Protein AF-A0A1Y2I592-F1 (afdb_monomer_lite)

Organism: Trametes coccinea (strain BRFM310) (NCBI:txid1353009)

Sequence (196 aa):
VRPLNLGLRDMGLKIRTRLLLTGPDIPSVMADPEGEDSIGPHTDLDALIDRIWAQFGFDLIQVSPNLRSRADGAYTTLSHDEQLLATIDIFMRPVLPFCAVWWRVRDKNYWDVIQFDRFFPPHGKELQRMQNFPSCRYFQLWLRLRAQMPSADFARVREKILPLFRKLYWLPHTDTQRLWDTRVPQQSIHSWTFLP

Structure (mmCIF, N/CA/C/O backbone):
data_AF-A0A1Y2I592-F1
#
_entry.id   AF-A0A1Y2I592-F1
#
loop_
_atom_site.group_PDB
_atom_site.id
_atom_site.type_symbol
_atom_site.label_atom_id
_atom_site.label_alt_id
_atom_site.label_comp_id
_atom_site.label_asym_id
_atom_site.label_entity_id
_atom_site.label_seq_id
_atom_site.pdbx_PDB_ins_code
_atom_site.Cartn_x
_atom_site.Cartn_y
_atom_site.Cartn_z
_atom_site.occupancy
_atom_site.B_iso_or_equiv
_atom_site.auth_seq_id
_atom_site.auth_comp_id
_atom_site.auth_asym_id
_atom_site.auth_atom_id
_atom_site.pdbx_PDB_model_num
ATOM 1 N N . VAL A 1 1 ? -11.412 -13.038 -4.335 1.00 60.16 1 VAL A N 1
ATOM 2 C CA . VAL A 1 1 ? -10.326 -12.778 -3.354 1.00 60.16 1 VAL A CA 1
ATOM 3 C C . VAL A 1 1 ? -10.305 -13.925 -2.353 1.00 60.16 1 VAL A C 1
ATOM 5 O O . VAL A 1 1 ? -11.383 -14.406 -2.026 1.00 60.16 1 VAL A O 1
ATOM 8 N N . ARG A 1 2 ? -9.135 -14.410 -1.912 1.00 75.50 2 ARG A N 1
ATOM 9 C CA . ARG A 1 2 ? -9.058 -15.365 -0.787 1.00 75.50 2 ARG A CA 1
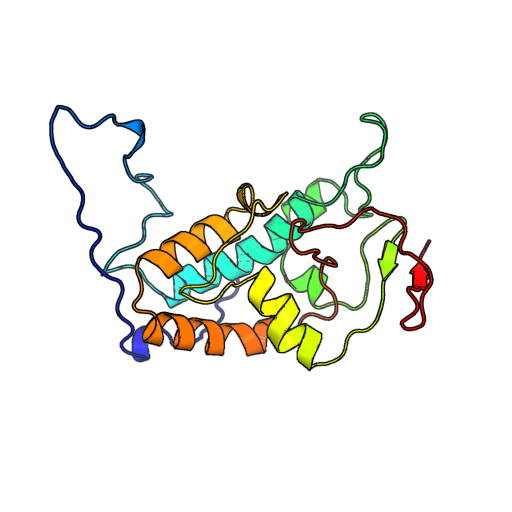ATOM 10 C C . ARG A 1 2 ? -9.093 -14.575 0.530 1.00 75.50 2 ARG A C 1
ATOM 12 O O . ARG A 1 2 ? -8.313 -13.628 0.614 1.00 75.50 2 ARG A O 1
ATOM 19 N N . PRO A 1 3 ? -9.929 -14.937 1.521 1.00 84.81 3 PRO A N 1
ATOM 20 C CA . PRO A 1 3 ? -9.965 -14.218 2.791 1.00 84.81 3 PRO A CA 1
ATOM 21 C C . PRO A 1 3 ? -8.625 -14.277 3.526 1.00 84.81 3 PRO A C 1
ATOM 23 O O . PRO A 1 3 ? -7.983 -15.332 3.558 1.00 84.81 3 PRO A O 1
ATOM 26 N N . LEU A 1 4 ? -8.209 -13.167 4.137 1.00 88.81 4 LEU A N 1
ATOM 27 C CA . LEU A 1 4 ? -6.974 -13.098 4.922 1.00 88.81 4 LEU A CA 1
ATOM 28 C C . LEU A 1 4 ? -7.142 -13.687 6.325 1.00 88.81 4 LEU A C 1
ATOM 30 O O . LEU A 1 4 ? -6.148 -14.097 6.922 1.00 88.81 4 LEU A O 1
ATOM 34 N N . ASN A 1 5 ? -8.383 -13.749 6.828 1.00 87.69 5 ASN A N 1
ATOM 35 C CA . ASN A 1 5 ? -8.745 -14.276 8.150 1.00 87.69 5 ASN A CA 1
ATOM 36 C C . ASN A 1 5 ? -7.896 -13.656 9.279 1.00 87.69 5 ASN A C 1
ATOM 38 O O . ASN A 1 5 ? -7.240 -14.357 10.051 1.00 87.69 5 ASN A O 1
ATOM 42 N N . LEU A 1 6 ? 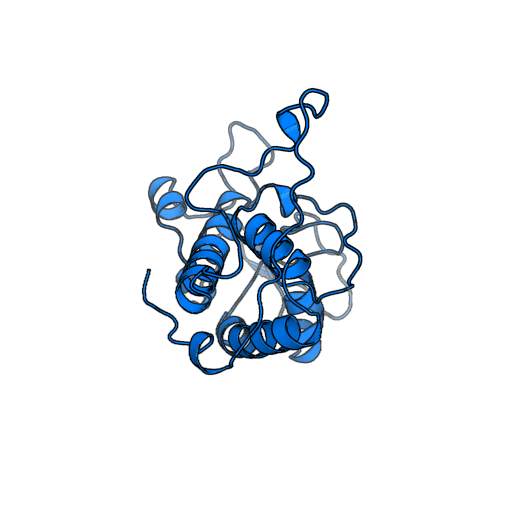-7.868 -12.321 9.350 1.00 90.62 6 LEU A N 1
ATOM 43 C CA . LEU A 1 6 ? -7.023 -11.587 10.299 1.00 90.62 6 LEU A CA 1
ATOM 44 C C . LEU A 1 6 ? -7.589 -11.574 11.729 1.00 90.62 6 LEU A C 1
ATOM 46 O O . LEU A 1 6 ? -6.830 -11.326 12.677 1.00 90.62 6 LEU A O 1
ATOM 50 N N . GLY A 1 7 ? -8.885 -11.863 11.885 1.00 90.25 7 GLY A N 1
ATOM 51 C CA . GLY A 1 7 ? -9.586 -11.914 13.169 1.00 90.25 7 GLY A CA 1
ATOM 52 C C . GLY A 1 7 ? -9.832 -10.518 13.738 1.00 90.25 7 GLY A C 1
ATOM 53 O O . GLY A 1 7 ? -9.697 -10.309 14.941 1.00 90.25 7 GLY A O 1
ATOM 54 N N . LEU A 1 8 ? -10.104 -9.536 12.872 1.00 89.81 8 LEU A N 1
ATOM 55 C CA . LEU A 1 8 ? -10.289 -8.134 13.259 1.00 89.81 8 LEU A CA 1
ATOM 56 C C . LEU A 1 8 ? -11.621 -7.905 13.981 1.00 89.81 8 LEU A C 1
ATOM 58 O O . LEU A 1 8 ? -11.674 -7.082 14.896 1.00 89.81 8 LEU A O 1
ATOM 62 N N . ARG A 1 9 ? -12.670 -8.655 13.621 1.00 84.00 9 ARG A N 1
ATOM 63 C CA . ARG A 1 9 ? -13.960 -8.681 14.340 1.00 84.00 9 ARG A CA 1
ATOM 64 C C . ARG A 1 9 ? -13.767 -8.972 15.836 1.00 84.00 9 ARG A C 1
ATOM 66 O O . ARG A 1 9 ? -14.189 -8.184 16.680 1.00 84.00 9 ARG A O 1
ATOM 73 N N . ASP A 1 10 ? -13.047 -10.049 16.155 1.00 86.69 10 ASP A N 1
ATOM 74 C CA . ASP A 1 10 ? -12.860 -10.549 17.530 1.00 86.69 10 ASP A CA 1
ATOM 75 C C . ASP A 1 10 ? -11.984 -9.627 18.399 1.00 86.69 10 ASP A C 1
ATOM 77 O O . ASP A 1 10 ? -11.926 -9.756 19.620 1.00 86.69 10 ASP A O 1
ATOM 81 N N . MET A 1 11 ? -11.298 -8.659 17.783 1.00 89.38 11 MET A N 1
ATOM 82 C CA . MET A 1 11 ? -10.403 -7.723 18.464 1.00 89.38 11 MET A CA 1
ATOM 83 C C . MET A 1 11 ? -11.115 -6.534 19.130 1.00 89.38 11 MET A C 1
ATOM 85 O O . MET A 1 11 ? -10.435 -5.739 19.793 1.00 89.38 11 MET A O 1
ATOM 89 N N . GLY A 1 12 ? -12.438 -6.395 18.961 1.00 86.19 12 GLY A N 1
ATOM 90 C CA . GLY A 1 12 ? -13.246 -5.333 19.580 1.00 86.19 12 GLY A CA 1
ATOM 91 C C . GLY A 1 12 ? -12.920 -3.919 19.081 1.00 86.19 12 GLY A C 1
ATOM 92 O O . GLY A 1 12 ? -13.090 -2.948 19.820 1.00 86.19 12 GLY A O 1
ATOM 93 N N . LEU A 1 13 ? -12.394 -3.814 17.857 1.00 90.50 13 LEU A N 1
ATOM 94 C CA . LEU A 1 13 ? -11.948 -2.567 17.229 1.00 90.50 13 LEU A CA 1
ATOM 95 C C . LEU A 1 13 ? -13.141 -1.654 16.913 1.00 90.50 13 LEU A C 1
ATOM 97 O O . LEU A 1 13 ? -14.176 -2.123 16.441 1.00 90.50 13 LEU A O 1
ATOM 101 N N . LYS A 1 14 ? -12.997 -0.342 17.135 1.00 88.00 14 LYS A N 1
ATOM 102 C CA . LYS A 1 14 ? -14.100 0.615 16.963 1.00 88.00 14 LYS A CA 1
ATOM 103 C C . LYS A 1 14 ? -13.944 1.445 15.692 1.00 88.00 14 LYS A C 1
ATOM 105 O O . LYS A 1 14 ? -12.929 2.107 15.491 1.00 88.00 14 LYS A O 1
ATOM 110 N N . ILE A 1 15 ? -14.997 1.490 14.882 1.00 88.31 15 ILE A N 1
ATOM 111 C CA . ILE A 1 15 ? -15.169 2.488 13.820 1.00 88.31 15 ILE A CA 1
ATOM 112 C C . ILE A 1 15 ? -16.094 3.578 14.368 1.00 88.31 15 ILE A C 1
ATOM 114 O O . ILE A 1 15 ? -17.164 3.286 14.904 1.00 88.31 15 ILE A O 1
ATOM 118 N N . ARG A 1 16 ? -15.676 4.843 14.283 1.00 85.19 16 ARG A N 1
ATOM 119 C CA . ARG A 1 16 ? -16.484 5.983 14.730 1.00 85.19 16 ARG A CA 1
ATOM 120 C C . ARG A 1 16 ? -17.620 6.228 13.746 1.00 85.19 16 ARG A C 1
ATOM 122 O O . ARG A 1 16 ? -17.390 6.301 12.541 1.00 85.19 16 ARG A O 1
ATOM 129 N N . THR A 1 17 ? -18.820 6.469 14.263 1.00 74.06 17 THR A N 1
ATOM 130 C CA . THR A 1 17 ? -19.892 7.085 13.477 1.00 74.06 17 THR A CA 1
ATOM 131 C C . THR A 1 17 ? -19.405 8.440 12.977 1.00 74.06 17 THR A C 1
ATOM 133 O O . THR A 1 17 ? -19.055 9.312 13.777 1.00 74.06 17 THR A O 1
ATOM 136 N N . ARG A 1 18 ? -19.364 8.630 11.657 1.00 65.31 18 ARG A N 1
ATOM 137 C CA . ARG A 1 18 ? -19.105 9.946 11.076 1.00 65.31 18 ARG A CA 1
ATOM 138 C C . ARG A 1 18 ? -20.314 10.835 11.363 1.00 65.31 18 ARG A C 1
ATOM 140 O O . ARG A 1 18 ? -21.434 10.477 11.014 1.00 65.31 18 ARG A O 1
ATOM 147 N N . LEU A 1 19 ? -20.091 11.989 11.989 1.00 60.66 19 LEU A N 1
ATOM 148 C CA . LEU A 1 19 ? -21.116 13.026 12.084 1.00 60.66 19 LEU A CA 1
ATOM 149 C C . LEU A 1 19 ? -21.339 13.594 10.678 1.00 60.66 19 LEU A C 1
ATOM 151 O O . LEU A 1 19 ? -20.525 14.372 10.181 1.00 60.66 19 LEU A O 1
ATOM 155 N N . LEU A 1 20 ? -22.416 13.157 10.029 1.00 58.72 20 LEU A N 1
ATOM 156 C CA . LEU A 1 20 ? -22.906 13.763 8.800 1.00 58.72 20 LEU A CA 1
ATOM 157 C C . LEU A 1 20 ? -23.564 15.094 9.166 1.00 58.72 20 LEU A C 1
ATOM 159 O O . LEU A 1 20 ? -24.611 15.119 9.810 1.00 58.72 20 LEU A O 1
ATOM 163 N N . LEU A 1 21 ? -22.941 16.198 8.757 1.00 56.47 21 LEU A N 1
ATOM 164 C CA . LEU A 1 21 ? -23.633 17.478 8.683 1.00 56.47 21 LEU A CA 1
ATOM 165 C C . LEU A 1 21 ? -24.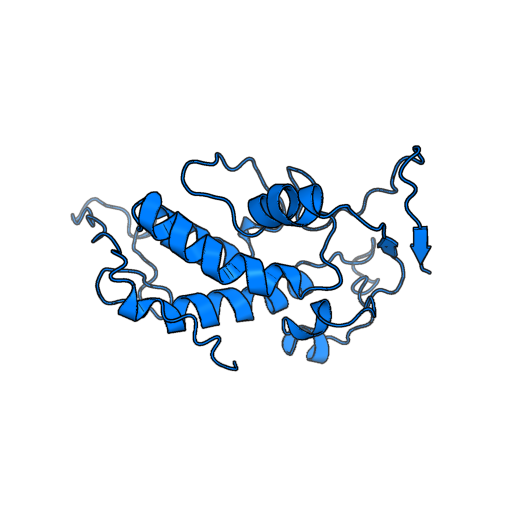675 17.352 7.569 1.00 56.47 21 LEU A C 1
ATOM 167 O O . LEU A 1 21 ? -24.318 17.198 6.403 1.00 56.47 21 LEU A O 1
ATOM 171 N N . THR A 1 22 ? -25.951 17.374 7.940 1.00 55.28 22 THR A N 1
ATOM 172 C CA . THR A 1 22 ? -27.085 17.361 7.015 1.00 55.28 22 THR A CA 1
ATOM 173 C C . THR A 1 22 ? -27.815 18.698 7.092 1.00 55.28 22 THR A C 1
ATOM 175 O O . THR A 1 22 ? -27.996 19.267 8.167 1.00 55.28 22 THR A O 1
ATOM 178 N N . GLY A 1 23 ? -28.204 19.232 5.937 1.00 60.34 23 GLY A N 1
ATOM 179 C CA . GLY A 1 23 ? -28.872 20.526 5.822 1.00 60.34 23 GLY A CA 1
ATOM 180 C C . GLY A 1 23 ? -29.077 20.908 4.353 1.00 60.34 23 GLY A C 1
ATOM 181 O O . GLY A 1 23 ? -28.303 20.452 3.509 1.00 60.34 23 GLY A O 1
ATOM 182 N N . PRO A 1 24 ? -30.102 21.717 4.030 1.00 67.06 24 PRO A N 1
ATOM 183 C CA . PRO A 1 24 ? -30.460 22.047 2.646 1.00 67.06 24 PRO A CA 1
ATOM 184 C C . PRO A 1 24 ? -29.383 22.861 1.909 1.00 67.06 24 PRO A C 1
ATOM 186 O O . PRO A 1 24 ? -29.313 22.801 0.685 1.00 67.06 24 PRO A O 1
ATOM 189 N N . ASP A 1 25 ? -28.522 23.571 2.644 1.00 69.56 25 ASP A N 1
ATOM 190 C CA . ASP A 1 25 ? -27.491 24.459 2.091 1.00 69.56 25 ASP A CA 1
ATOM 191 C C . ASP A 1 25 ? -26.126 23.774 1.872 1.00 69.56 25 ASP A C 1
ATOM 193 O O . ASP A 1 25 ? -25.161 24.419 1.458 1.00 69.56 25 ASP A O 1
ATOM 197 N N . ILE A 1 26 ? -26.006 22.474 2.168 1.00 59.12 26 ILE A N 1
ATOM 198 C CA . ILE A 1 26 ? -24.748 21.729 2.018 1.00 59.12 26 ILE A CA 1
ATOM 199 C C . ILE A 1 26 ? -24.652 21.189 0.582 1.00 59.12 26 ILE A C 1
ATOM 201 O O . ILE A 1 26 ? -25.493 20.381 0.182 1.00 59.12 26 ILE A O 1
ATOM 205 N N . PRO A 1 27 ? -23.627 21.564 -0.211 1.00 48.41 27 PRO A N 1
ATOM 206 C CA . PRO A 1 27 ? -23.486 21.058 -1.570 1.00 48.41 27 PRO A CA 1
ATOM 207 C C . PRO A 1 27 ? -23.317 19.534 -1.586 1.00 48.41 27 PRO A C 1
ATOM 209 O O . PRO A 1 27 ? -22.413 18.996 -0.943 1.00 48.41 27 PRO A O 1
ATOM 212 N N . SER A 1 28 ? -24.117 18.849 -2.410 1.00 51.12 28 SER A N 1
ATOM 213 C CA . SER A 1 28 ? -24.110 17.380 -2.583 1.00 51.12 28 SER A CA 1
ATOM 214 C C . SER A 1 28 ? -22.736 16.790 -2.974 1.00 51.12 28 SER A C 1
ATOM 216 O O . SER A 1 28 ? -22.492 15.598 -2.849 1.00 51.12 28 SER A O 1
ATOM 218 N N . VAL A 1 29 ? -21.771 17.629 -3.360 1.00 47.25 29 VAL A N 1
ATOM 219 C CA . VAL A 1 29 ? -20.371 17.247 -3.624 1.00 47.25 29 VAL A CA 1
ATOM 220 C C . VAL A 1 29 ? -19.615 16.779 -2.362 1.00 47.25 29 VAL A C 1
ATOM 222 O O . VAL A 1 29 ? -18.531 16.211 -2.476 1.00 47.25 29 VAL A O 1
ATOM 225 N N . MET A 1 30 ? -20.163 17.002 -1.158 1.00 46.59 30 MET A N 1
ATOM 226 C CA . MET A 1 30 ? -19.673 16.406 0.098 1.00 46.59 30 MET A CA 1
ATOM 227 C C . MET A 1 30 ? -20.464 15.171 0.559 1.00 46.59 30 MET A C 1
ATOM 229 O O . MET A 1 30 ? -20.158 14.636 1.628 1.00 46.59 30 MET A O 1
ATOM 233 N N . ALA A 1 31 ? -21.451 14.707 -0.216 1.00 48.69 31 ALA A N 1
ATOM 234 C CA . ALA A 1 31 ? -22.121 13.443 0.062 1.00 48.69 31 ALA A CA 1
ATOM 235 C C . ALA A 1 31 ? -21.098 12.296 0.076 1.00 48.69 31 ALA A C 1
ATOM 237 O O . ALA A 1 31 ? -20.160 12.261 -0.728 1.00 48.69 31 ALA A O 1
ATOM 238 N N . ASP A 1 32 ? -21.268 11.360 1.010 1.00 55.25 32 ASP A N 1
ATOM 239 C CA . ASP A 1 32 ? -20.505 10.116 0.971 1.00 55.25 32 ASP A CA 1
ATOM 240 C C . ASP A 1 32 ? -20.827 9.352 -0.326 1.00 55.25 32 ASP A C 1
ATOM 242 O O . ASP A 1 32 ? -21.925 9.496 -0.871 1.00 55.25 32 ASP A O 1
ATOM 246 N N . PRO A 1 33 ? -19.903 8.523 -0.841 1.00 52.59 33 PRO A N 1
ATOM 247 C CA . PRO A 1 33 ? -20.240 7.594 -1.905 1.00 52.59 33 PRO A CA 1
ATOM 248 C C . PRO A 1 33 ? -21.256 6.584 -1.364 1.00 52.59 33 PRO A C 1
ATOM 250 O O . PRO A 1 33 ? -20.891 5.617 -0.692 1.00 52.59 33 PRO A O 1
ATOM 253 N N . GLU A 1 34 ? -22.533 6.818 -1.660 1.00 52.00 34 GLU A N 1
ATOM 254 C CA . GLU A 1 34 ? -23.601 5.848 -1.448 1.00 52.00 34 GLU A CA 1
ATOM 255 C C . GLU A 1 34 ? -23.274 4.587 -2.258 1.00 52.00 34 GLU A C 1
ATOM 257 O O . GLU A 1 34 ? -23.307 4.586 -3.489 1.00 52.00 34 GLU A O 1
ATOM 262 N N . GLY A 1 35 ? -22.875 3.516 -1.569 1.00 63.25 35 GLY A N 1
ATOM 263 C CA . GLY A 1 35 ? -22.459 2.279 -2.217 1.00 63.25 35 GLY A CA 1
ATOM 264 C C . GLY A 1 35 ? -21.469 1.447 -1.407 1.00 63.25 35 GLY A C 1
ATOM 265 O O . GLY A 1 35 ? -21.298 1.610 -0.199 1.00 63.25 35 GLY A O 1
ATOM 266 N N . GLU A 1 36 ? -20.808 0.534 -2.117 1.00 65.38 36 GLU A N 1
ATOM 267 C CA . GLU A 1 36 ? -19.992 -0.559 -1.570 1.00 65.38 36 GLU A CA 1
ATOM 268 C C . GLU A 1 36 ? -18.812 -0.103 -0.684 1.00 65.38 36 GLU A C 1
ATOM 270 O O . GLU A 1 36 ? -18.323 -0.876 0.139 1.00 65.38 36 GLU A O 1
ATOM 275 N N . ASP A 1 37 ? -18.354 1.140 -0.862 1.00 73.94 37 ASP A N 1
ATOM 276 C CA . ASP A 1 37 ? -17.167 1.735 -0.231 1.00 73.94 37 ASP A CA 1
ATOM 277 C C . ASP A 1 37 ? -17.485 2.640 0.979 1.00 73.94 37 ASP A C 1
ATOM 279 O O . ASP A 1 37 ? -16.619 3.395 1.444 1.00 73.94 37 ASP A O 1
ATOM 283 N N . SER A 1 38 ? -18.721 2.575 1.482 1.00 81.50 38 SER A N 1
ATOM 284 C CA . SER A 1 38 ? -19.114 3.205 2.742 1.00 81.50 38 SER A CA 1
ATOM 285 C C . SER A 1 38 ? -18.479 2.481 3.936 1.00 81.50 38 SER A C 1
ATOM 287 O O . SER A 1 38 ? -18.487 1.251 4.025 1.00 81.50 38 SER A O 1
ATOM 289 N N . ILE A 1 39 ? -17.917 3.255 4.867 1.00 86.12 39 ILE A N 1
ATOM 290 C CA . ILE A 1 39 ? -17.314 2.761 6.111 1.00 86.12 39 ILE A CA 1
ATOM 291 C C . ILE A 1 39 ? -18.064 3.413 7.278 1.00 86.12 39 ILE A C 1
ATOM 293 O O . ILE A 1 39 ? -18.337 4.616 7.242 1.00 86.12 39 ILE A O 1
ATOM 297 N N . GLY A 1 40 ? -18.413 2.620 8.292 1.00 86.31 40 GLY A N 1
ATOM 298 C CA . GLY A 1 40 ? -19.127 3.059 9.487 1.00 86.31 40 GLY A CA 1
ATOM 299 C C . GLY A 1 40 ? -19.177 1.978 10.580 1.00 86.31 40 GLY A C 1
ATOM 300 O O . GLY A 1 40 ? -18.529 0.941 10.452 1.00 86.31 40 GLY A O 1
ATOM 301 N N . PRO A 1 41 ? -19.951 2.182 11.665 1.00 85.19 41 PRO A N 1
ATOM 302 C CA . PRO A 1 41 ? -19.923 1.329 12.864 1.00 85.19 41 PRO A CA 1
ATOM 303 C C . PRO A 1 41 ? -20.244 -0.158 12.651 1.00 85.19 41 PRO A C 1
ATOM 305 O O . PRO A 1 41 ? -19.854 -0.984 13.471 1.00 85.19 41 PRO A O 1
ATOM 308 N N . HIS A 1 42 ? -20.958 -0.495 11.575 1.00 85.44 42 HIS A N 1
ATOM 309 C CA . HIS A 1 42 ? -21.354 -1.866 11.231 1.00 85.44 42 HIS A CA 1
ATOM 310 C C . HIS A 1 42 ? -20.526 -2.470 10.084 1.00 85.44 42 HIS A C 1
ATOM 312 O O . HIS A 1 42 ? -20.857 -3.547 9.594 1.00 85.44 42 HIS A O 1
ATOM 318 N N . THR A 1 43 ? -19.469 -1.790 9.628 1.00 89.50 43 THR A N 1
ATOM 319 C CA . THR A 1 43 ? -18.602 -2.312 8.567 1.00 89.50 43 THR A CA 1
ATOM 320 C C . THR A 1 43 ? -17.813 -3.519 9.061 1.00 89.50 43 THR A C 1
ATOM 322 O O . THR A 1 43 ? -17.109 -3.457 10.068 1.00 89.50 43 THR A O 1
ATOM 325 N N . ASP A 1 44 ? -17.889 -4.608 8.303 1.00 90.94 44 ASP A N 1
ATOM 326 C CA . ASP A 1 44 ? -17.072 -5.799 8.502 1.00 90.94 44 ASP A CA 1
ATOM 327 C C . ASP A 1 44 ? -15.592 -5.491 8.222 1.00 90.94 44 ASP A C 1
ATOM 329 O O . ASP A 1 44 ? -15.177 -5.339 7.071 1.00 90.94 44 ASP A O 1
ATOM 333 N N . LEU A 1 45 ? -14.798 -5.375 9.290 1.00 92.12 45 LEU A N 1
ATOM 334 C CA . LEU A 1 45 ? -13.381 -5.026 9.200 1.00 92.12 45 LEU A CA 1
ATOM 335 C C . LEU A 1 45 ? -12.546 -6.083 8.473 1.00 92.12 45 LEU A C 1
ATOM 337 O O . LEU A 1 45 ? -11.639 -5.705 7.736 1.00 92.12 45 LEU A O 1
ATOM 341 N N . ASP A 1 46 ? -12.831 -7.377 8.647 1.00 93.25 46 ASP A N 1
ATOM 342 C CA . ASP A 1 46 ? -12.080 -8.428 7.951 1.00 93.25 46 ASP A CA 1
ATOM 343 C C . ASP A 1 46 ? -12.355 -8.353 6.437 1.00 93.25 46 ASP A C 1
ATOM 345 O O . ASP A 1 46 ? -11.410 -8.243 5.656 1.00 93.25 46 ASP A O 1
ATOM 349 N N . ALA A 1 47 ? -13.623 -8.259 6.014 1.00 92.06 47 ALA A N 1
ATOM 350 C CA . ALA A 1 47 ? -13.972 -8.106 4.596 1.00 92.06 47 ALA A CA 1
ATOM 351 C C . ALA A 1 47 ? -13.461 -6.788 3.975 1.00 92.06 47 ALA A C 1
ATOM 353 O O . ALA A 1 47 ? -13.050 -6.764 2.811 1.00 92.06 47 ALA A O 1
ATOM 354 N N . LEU A 1 48 ? -13.447 -5.686 4.737 1.00 93.50 48 LEU A N 1
ATOM 355 C CA . LEU A 1 48 ? -12.882 -4.417 4.274 1.00 93.50 48 LEU A CA 1
ATOM 356 C C . LEU A 1 48 ? -11.364 -4.512 4.068 1.00 93.50 48 LEU A C 1
ATOM 358 O O . LEU A 1 48 ? -10.863 -4.036 3.047 1.00 93.50 48 LEU A O 1
ATOM 362 N N . ILE A 1 49 ? -10.622 -5.120 5.001 1.00 95.50 49 ILE A N 1
ATOM 363 C CA . ILE A 1 49 ? -9.171 -5.297 4.845 1.00 95.50 49 ILE A CA 1
ATOM 364 C C . ILE A 1 49 ? -8.849 -6.301 3.732 1.00 95.50 49 ILE A C 1
ATOM 366 O O . ILE A 1 49 ? -7.930 -6.038 2.956 1.00 95.50 49 ILE A O 1
ATOM 370 N N . ASP A 1 50 ? -9.637 -7.367 3.566 1.00 94.56 50 ASP A N 1
ATOM 371 C CA . ASP A 1 50 ? -9.538 -8.278 2.417 1.00 94.56 50 ASP A CA 1
ATOM 372 C C . ASP A 1 50 ? -9.681 -7.519 1.086 1.00 94.56 50 ASP A C 1
ATOM 374 O O . ASP A 1 50 ? -8.867 -7.704 0.173 1.00 94.56 50 ASP A O 1
ATOM 378 N N . ARG A 1 51 ? -10.671 -6.615 0.977 1.00 94.25 51 ARG A N 1
ATOM 379 C CA . ARG A 1 51 ? -10.857 -5.771 -0.216 1.00 94.25 51 ARG A CA 1
ATOM 380 C C . ARG A 1 51 ? -9.687 -4.809 -0.416 1.00 94.25 51 ARG A C 1
ATOM 382 O O . ARG A 1 51 ? -9.160 -4.742 -1.523 1.00 94.25 51 ARG A O 1
ATOM 389 N N . ILE A 1 52 ? -9.257 -4.090 0.625 1.00 96.06 52 ILE A N 1
ATOM 390 C CA . ILE A 1 52 ? -8.118 -3.155 0.545 1.00 96.06 52 ILE A CA 1
ATOM 391 C C . ILE A 1 52 ? -6.847 -3.889 0.103 1.00 96.06 52 ILE A C 1
ATOM 393 O O . ILE A 1 52 ? -6.119 -3.392 -0.752 1.00 96.06 52 ILE A O 1
ATOM 397 N N . TRP A 1 53 ? -6.584 -5.082 0.636 1.00 96.50 53 TRP A N 1
ATOM 398 C CA . TRP A 1 53 ? -5.393 -5.861 0.302 1.00 96.50 53 TRP A CA 1
ATOM 399 C C . TRP A 1 53 ? -5.423 -6.440 -1.119 1.00 96.50 53 TRP A C 1
ATOM 401 O O . TRP A 1 53 ? -4.398 -6.460 -1.801 1.00 96.50 53 TRP A O 1
ATOM 411 N N . ALA A 1 54 ? -6.592 -6.868 -1.599 1.00 93.12 54 ALA A N 1
ATOM 412 C CA . ALA A 1 54 ? -6.756 -7.287 -2.989 1.00 93.12 54 ALA A CA 1
ATOM 413 C C . ALA A 1 54 ? -6.593 -6.110 -3.964 1.00 93.12 54 ALA A C 1
ATOM 415 O O . ALA A 1 54 ? -5.834 -6.206 -4.930 1.00 93.12 54 ALA A O 1
ATOM 416 N N . GLN A 1 55 ? -7.259 -4.989 -3.671 1.00 95.56 55 GLN A N 1
ATOM 417 C CA . GLN A 1 55 ? -7.200 -3.766 -4.470 1.00 95.56 55 GLN A CA 1
ATOM 418 C C . GLN A 1 55 ? -5.784 -3.177 -4.501 1.00 95.56 55 GLN A C 1
ATOM 420 O O . GLN A 1 55 ? -5.380 -2.638 -5.523 1.00 95.56 55 GLN A O 1
ATOM 425 N N . PHE A 1 56 ? -5.008 -3.323 -3.420 1.00 96.38 56 PHE A N 1
ATOM 426 C CA . PHE A 1 56 ? -3.613 -2.882 -3.347 1.00 96.38 56 PHE A CA 1
ATOM 427 C C . PHE A 1 56 ? -2.767 -3.477 -4.478 1.00 96.38 56 PHE A C 1
ATOM 429 O O . PHE A 1 56 ? -2.185 -2.722 -5.251 1.00 96.38 56 PHE A O 1
ATOM 436 N N . GLY A 1 57 ? -2.745 -4.805 -4.634 1.00 94.75 57 GLY A N 1
ATOM 437 C CA . GLY A 1 57 ? -1.959 -5.453 -5.693 1.00 94.75 57 GLY A CA 1
ATOM 438 C C . GLY A 1 57 ? -2.374 -5.022 -7.106 1.00 94.75 57 GLY A C 1
ATOM 439 O O . GLY A 1 57 ? -1.515 -4.742 -7.940 1.00 94.75 57 GLY A O 1
ATOM 440 N N . PHE A 1 58 ? -3.681 -4.910 -7.352 1.00 95.00 58 PHE A N 1
ATOM 441 C CA . PHE A 1 58 ? -4.232 -4.436 -8.624 1.00 95.00 58 PHE A CA 1
ATOM 442 C C . PHE A 1 58 ? -3.829 -2.982 -8.921 1.00 95.00 58 PHE A C 1
ATOM 444 O O . PHE A 1 58 ? -3.229 -2.703 -9.960 1.00 95.00 58 PHE A O 1
ATOM 451 N N . ASP A 1 59 ? -4.089 -2.062 -7.985 1.00 95.56 59 ASP A N 1
ATOM 452 C CA . ASP A 1 59 ? -3.827 -0.628 -8.145 1.00 95.56 59 ASP A CA 1
ATOM 453 C C . ASP A 1 59 ? -2.352 -0.346 -8.457 1.00 95.56 59 ASP A C 1
ATOM 455 O O . ASP A 1 59 ? -2.063 0.470 -9.331 1.00 95.56 59 ASP A O 1
ATOM 459 N N . LEU A 1 60 ? -1.413 -1.032 -7.784 1.00 94.38 60 LEU A N 1
ATOM 460 C CA . LEU A 1 60 ? 0.025 -0.852 -8.020 1.00 94.38 60 LEU A CA 1
ATOM 461 C C . LEU A 1 60 ? 0.422 -1.113 -9.481 1.00 94.38 60 LEU A C 1
ATOM 463 O O . LEU A 1 60 ? 1.265 -0.387 -10.012 1.00 94.38 60 LEU A O 1
ATOM 467 N N . ILE A 1 61 ? -0.171 -2.130 -10.116 1.00 93.25 61 ILE A N 1
ATOM 468 C CA . ILE A 1 61 ? 0.075 -2.474 -11.524 1.00 93.25 61 ILE A CA 1
ATOM 469 C C . ILE A 1 61 ? -0.638 -1.487 -12.455 1.00 93.25 61 ILE A C 1
ATOM 471 O O . ILE A 1 61 ? -0.021 -0.992 -13.396 1.00 93.25 61 ILE A O 1
ATOM 475 N N . GLN A 1 62 ? -1.890 -1.128 -12.162 1.00 91.31 62 GLN A N 1
ATOM 476 C CA . GLN A 1 62 ? -2.673 -0.197 -12.986 1.00 91.31 62 GLN A CA 1
ATOM 477 C C . GLN A 1 62 ? -2.077 1.217 -13.048 1.00 91.31 62 GLN A C 1
ATOM 479 O O . GLN A 1 62 ? -2.171 1.883 -14.075 1.00 91.31 62 GLN A O 1
ATOM 484 N N . VAL A 1 63 ? -1.421 1.683 -11.977 1.00 90.38 63 VAL A N 1
ATOM 485 C CA . VAL A 1 63 ? -0.713 2.980 -11.970 1.00 90.38 63 VAL A CA 1
ATOM 486 C C . VAL A 1 63 ? 0.773 2.872 -12.337 1.00 90.38 63 VAL A C 1
ATOM 488 O O . VAL A 1 63 ? 1.541 3.804 -12.062 1.00 90.38 63 VAL A O 1
ATOM 491 N N . SER A 1 64 ? 1.198 1.740 -12.916 1.00 89.12 64 SER A N 1
ATOM 492 C CA . SER A 1 64 ? 2.574 1.549 -13.383 1.00 89.12 64 SER A CA 1
ATOM 493 C C . SER A 1 64 ? 2.930 2.487 -14.547 1.00 89.12 64 SER A C 1
ATOM 495 O O . SER A 1 64 ? 2.044 2.996 -15.237 1.00 89.12 64 SER A O 1
ATOM 497 N N . PRO A 1 65 ? 4.220 2.819 -14.744 1.00 84.56 65 PRO A N 1
ATOM 498 C CA . PRO A 1 65 ? 4.604 3.797 -15.752 1.00 84.56 65 PRO A CA 1
ATOM 499 C C . PRO A 1 65 ? 4.365 3.306 -17.183 1.00 84.56 65 PRO A C 1
ATOM 501 O O . PRO A 1 65 ? 4.715 2.181 -17.538 1.00 84.56 65 PRO A O 1
ATOM 504 N N . ASN A 1 66 ? 3.875 4.200 -18.038 1.00 78.88 66 ASN A N 1
ATOM 505 C CA . ASN A 1 66 ? 3.909 4.004 -19.486 1.00 78.88 66 ASN A CA 1
ATOM 506 C C . ASN A 1 66 ? 5.273 4.402 -20.061 1.00 78.88 66 ASN A C 1
ATOM 508 O O . ASN A 1 66 ? 5.998 5.207 -19.461 1.00 78.88 66 ASN A O 1
ATOM 512 N N . LEU A 1 67 ? 5.614 3.850 -21.226 1.00 67.50 67 LEU A N 1
ATOM 513 C CA . LEU A 1 67 ? 6.762 4.292 -22.014 1.00 67.50 67 LEU A CA 1
ATOM 514 C C . LEU A 1 67 ? 6.593 5.769 -22.436 1.00 67.50 67 LEU A C 1
ATOM 516 O O . LEU A 1 67 ? 5.520 6.366 -22.323 1.00 67.50 67 LEU A O 1
ATOM 520 N N . ARG A 1 68 ? 7.696 6.418 -22.837 1.00 63.03 68 ARG A N 1
ATOM 521 C CA . ARG A 1 68 ? 7.742 7.889 -22.991 1.00 63.03 68 ARG A CA 1
ATOM 522 C C . ARG A 1 68 ? 6.803 8.430 -24.075 1.00 63.03 68 ARG A C 1
ATOM 524 O O . ARG A 1 68 ? 6.365 9.574 -23.953 1.00 63.03 68 ARG A O 1
ATOM 531 N N . SER A 1 69 ? 6.522 7.654 -25.120 1.00 55.75 69 SER A N 1
ATOM 532 C CA . SER A 1 69 ? 5.531 7.991 -26.142 1.00 55.75 69 SER A CA 1
ATOM 533 C C . SER A 1 69 ? 4.175 7.380 -25.802 1.00 55.75 69 SER A C 1
ATOM 535 O O . SER A 1 69 ? 4.113 6.260 -25.318 1.00 55.75 69 SER A O 1
ATOM 537 N N . ARG A 1 70 ? 3.071 8.048 -26.168 1.00 52.09 70 ARG A N 1
ATOM 538 C CA . ARG A 1 70 ? 1.728 7.428 -26.139 1.00 52.09 70 ARG A CA 1
ATOM 539 C C . ARG A 1 70 ? 1.577 6.257 -27.123 1.00 52.09 70 ARG A C 1
ATOM 541 O O . ARG A 1 70 ? 0.597 5.529 -27.028 1.00 52.09 70 ARG A O 1
ATOM 548 N N . ALA A 1 71 ? 2.484 6.140 -28.095 1.00 54.34 71 ALA A N 1
ATOM 549 C CA . ALA A 1 71 ? 2.521 5.036 -29.054 1.00 54.34 71 ALA A CA 1
ATOM 550 C C . ALA A 1 71 ? 3.326 3.829 -28.542 1.00 54.34 71 ALA A C 1
ATOM 552 O O . ALA A 1 71 ? 3.163 2.726 -29.056 1.00 54.34 71 ALA A O 1
ATOM 553 N N . ASP A 1 72 ? 4.169 4.038 -27.530 1.00 56.94 72 ASP A N 1
ATOM 554 C CA . ASP A 1 72 ? 4.897 2.973 -26.858 1.00 56.94 72 ASP A CA 1
ATOM 555 C C . ASP A 1 72 ? 4.018 2.458 -25.699 1.00 56.94 72 ASP A C 1
ATOM 557 O O . ASP A 1 72 ? 3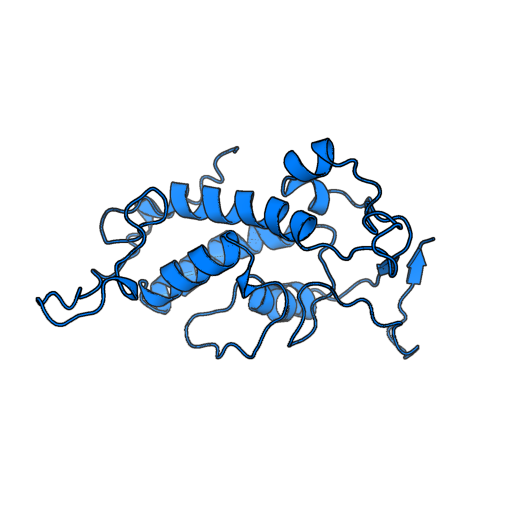.348 3.242 -25.026 1.00 56.94 72 ASP A O 1
ATOM 561 N N . GLY A 1 73 ? 3.988 1.143 -25.469 1.00 61.03 73 GLY A N 1
ATOM 562 C CA . GLY A 1 73 ? 3.096 0.522 -24.480 1.00 61.03 73 GLY A CA 1
ATOM 563 C C . GLY A 1 73 ? 3.422 0.827 -23.008 1.00 61.03 73 GLY A C 1
ATOM 564 O O . GLY A 1 73 ? 4.212 1.707 -22.661 1.00 61.03 73 GLY A O 1
ATOM 565 N N . ALA A 1 74 ? 2.826 0.060 -22.096 1.00 67.69 74 ALA A N 1
ATOM 566 C CA . ALA A 1 74 ? 3.224 0.105 -20.691 1.00 67.69 74 ALA A CA 1
ATOM 567 C C . ALA A 1 74 ? 4.670 -0.416 -20.514 1.00 67.69 74 ALA A C 1
ATOM 569 O O . ALA A 1 74 ? 5.123 -1.257 -21.288 1.00 67.69 74 ALA A O 1
ATOM 570 N N . TYR A 1 75 ? 5.397 0.021 -19.474 1.00 80.38 75 TYR A N 1
ATOM 571 C CA . TYR A 1 75 ? 6.718 -0.559 -19.147 1.00 80.38 75 TYR A CA 1
ATOM 572 C C . TYR A 1 75 ? 6.635 -2.010 -18.636 1.00 80.38 75 TYR A C 1
ATOM 574 O O . TYR A 1 75 ? 7.671 -2.641 -18.415 1.00 80.38 75 TYR A O 1
ATOM 582 N N . THR A 1 76 ? 5.429 -2.532 -18.392 1.00 85.88 76 THR A N 1
ATOM 583 C CA . THR A 1 76 ? 5.214 -3.903 -17.927 1.00 85.88 76 THR A CA 1
ATOM 584 C C . THR A 1 76 ? 5.200 -4.908 -19.078 1.00 85.88 76 THR A C 1
ATOM 586 O O . THR A 1 76 ? 4.714 -4.614 -20.165 1.00 85.88 76 THR A O 1
ATOM 589 N N . THR A 1 77 ? 5.692 -6.120 -18.816 1.00 90.06 77 THR A N 1
ATOM 590 C CA . THR A 1 77 ? 5.566 -7.267 -19.730 1.00 90.06 77 THR A CA 1
ATOM 591 C C . THR A 1 77 ? 4.178 -7.914 -19.690 1.00 90.06 77 THR A C 1
ATOM 593 O O . THR A 1 77 ? 3.928 -8.835 -20.460 1.00 90.06 77 THR A O 1
ATOM 596 N N . LEU A 1 78 ? 3.291 -7.481 -18.783 1.00 89.81 78 LEU A N 1
ATOM 597 C CA . LEU A 1 78 ? 1.917 -7.976 -18.689 1.00 89.81 78 LEU A CA 1
ATOM 598 C C . LEU A 1 78 ? 1.063 -7.406 -19.826 1.00 89.81 78 LEU A C 1
ATOM 600 O O . LEU A 1 78 ? 1.004 -6.188 -20.024 1.00 89.81 78 LEU A O 1
ATOM 604 N N . SER A 1 79 ? 0.331 -8.278 -20.512 1.00 89.12 79 SER A N 1
ATOM 605 C CA . SER A 1 79 ? -0.750 -7.887 -21.420 1.00 89.12 79 SER A CA 1
ATOM 606 C C . SER A 1 79 ? -1.859 -7.117 -20.688 1.00 89.12 79 SER A C 1
ATOM 608 O O . SER A 1 79 ? -1.943 -7.125 -19.458 1.00 89.12 79 SER A O 1
ATOM 610 N N . HIS A 1 80 ? -2.738 -6.445 -21.437 1.00 87.00 80 HIS A N 1
ATOM 611 C CA . HIS A 1 80 ? -3.847 -5.690 -20.844 1.00 87.00 80 HIS A CA 1
ATOM 612 C C . HIS A 1 80 ? -4.746 -6.575 -19.961 1.00 87.00 80 HIS A C 1
ATOM 614 O O . HIS A 1 80 ? -5.064 -6.196 -18.835 1.00 87.00 80 HIS A O 1
ATOM 620 N N . ASP A 1 81 ? -5.067 -7.785 -20.421 1.00 89.31 81 ASP A N 1
ATOM 621 C CA . ASP A 1 81 ? -5.903 -8.732 -19.680 1.00 89.31 81 ASP A CA 1
ATOM 622 C C . ASP A 1 81 ? -5.207 -9.230 -18.400 1.00 89.31 81 ASP A C 1
ATOM 624 O O . ASP A 1 81 ? -5.834 -9.327 -17.346 1.00 89.31 81 ASP A O 1
ATOM 628 N N . GLU A 1 82 ? -3.891 -9.466 -18.437 1.00 91.06 82 GLU A N 1
ATOM 629 C CA . GLU A 1 82 ? -3.110 -9.810 -17.240 1.00 91.06 82 GLU A CA 1
ATOM 630 C C . GLU A 1 82 ? -3.022 -8.652 -16.236 1.00 91.06 82 GLU A C 1
ATOM 632 O O . GLU A 1 82 ? -3.021 -8.889 -15.028 1.00 91.06 82 GLU A O 1
ATOM 637 N N . GLN A 1 83 ? -2.986 -7.399 -16.706 1.00 90.56 83 GLN A N 1
ATOM 638 C CA . GLN A 1 83 ? -3.068 -6.222 -15.835 1.00 90.56 83 GLN A CA 1
ATOM 639 C C . GLN A 1 83 ? -4.459 -6.099 -15.192 1.00 90.56 83 GLN A C 1
ATOM 641 O O . GLN A 1 83 ? -4.558 -5.764 -14.010 1.00 90.56 83 GLN A O 1
ATOM 646 N N . LEU A 1 84 ? -5.537 -6.390 -15.930 1.00 89.75 84 LEU A N 1
ATOM 647 C CA . LEU A 1 84 ? -6.904 -6.419 -15.391 1.00 89.75 84 LEU A CA 1
ATOM 648 C C . LEU A 1 84 ? -7.113 -7.556 -14.375 1.00 89.75 84 LEU A C 1
ATOM 650 O O . LEU A 1 84 ? -7.908 -7.417 -13.447 1.00 89.75 84 LEU A O 1
ATOM 654 N N . LEU A 1 85 ? -6.367 -8.654 -14.514 1.00 91.56 85 LEU A N 1
ATOM 655 C CA . LEU A 1 85 ? -6.342 -9.784 -13.580 1.00 91.56 85 LEU A CA 1
ATOM 656 C C . LEU A 1 85 ? -5.215 -9.685 -12.532 1.00 91.56 85 LEU A C 1
ATOM 658 O O . LEU A 1 85 ? -4.949 -10.656 -11.816 1.00 91.56 85 LEU A O 1
ATOM 662 N N . ALA A 1 86 ? -4.552 -8.529 -12.413 1.00 92.00 86 ALA A N 1
ATOM 663 C CA . ALA A 1 86 ? -3.439 -8.340 -11.493 1.00 92.00 86 ALA A CA 1
ATOM 664 C C . ALA A 1 86 ? -3.864 -8.534 -10.029 1.00 92.00 86 ALA A C 1
ATOM 666 O O . ALA A 1 86 ? -4.838 -7.958 -9.545 1.00 92.00 86 ALA A O 1
ATOM 667 N N . THR A 1 87 ? -3.082 -9.325 -9.295 1.00 93.81 87 THR A N 1
ATOM 668 C CA . THR A 1 87 ? -3.289 -9.602 -7.868 1.00 93.81 87 THR A CA 1
ATOM 669 C C . THR A 1 87 ? -1.989 -9.439 -7.091 1.00 93.81 87 THR A C 1
ATOM 671 O O . THR A 1 87 ? -0.901 -9.346 -7.663 1.00 93.81 87 THR A O 1
ATOM 674 N N . ILE A 1 88 ? -2.088 -9.440 -5.759 1.00 94.94 88 ILE A N 1
ATOM 675 C CA . ILE A 1 88 ? -0.928 -9.334 -4.867 1.00 94.94 88 ILE A CA 1
ATOM 676 C C . ILE A 1 88 ? 0.117 -10.450 -5.083 1.00 94.94 88 ILE A C 1
ATOM 678 O O . ILE A 1 88 ? 1.300 -10.239 -4.820 1.00 94.94 88 ILE A O 1
ATOM 682 N N . ASP A 1 89 ? -0.290 -11.598 -5.638 1.00 94.81 89 ASP A N 1
ATOM 683 C CA . ASP A 1 89 ? 0.576 -12.742 -5.948 1.00 94.81 89 ASP A CA 1
ATOM 684 C C . ASP A 1 89 ? 1.724 -12.389 -6.911 1.00 94.81 89 ASP A C 1
ATOM 686 O O . ASP A 1 89 ? 2.769 -13.040 -6.876 1.00 94.81 89 ASP A O 1
ATOM 690 N N . ILE A 1 90 ? 1.566 -11.349 -7.741 1.00 94.75 90 ILE A N 1
ATOM 691 C CA . ILE A 1 90 ? 2.625 -10.812 -8.615 1.00 94.75 90 ILE A CA 1
ATOM 692 C C . ILE A 1 90 ? 3.832 -10.345 -7.782 1.00 94.75 90 ILE A C 1
ATOM 694 O O . ILE A 1 90 ? 4.977 -10.657 -8.105 1.00 94.75 90 ILE A O 1
ATOM 698 N N . PHE A 1 91 ? 3.571 -9.671 -6.661 1.00 96.12 91 PHE A N 1
ATOM 699 C CA . PHE A 1 91 ? 4.584 -9.146 -5.740 1.00 96.12 91 PHE A CA 1
ATOM 700 C C . PHE A 1 91 ? 5.126 -10.218 -4.781 1.00 96.12 91 PHE A C 1
ATOM 702 O O . PHE A 1 91 ? 6.156 -10.015 -4.144 1.00 96.12 91 PHE A O 1
ATOM 709 N N . MET A 1 92 ? 4.461 -11.374 -4.678 1.00 95.25 92 MET A N 1
ATOM 710 C CA . MET A 1 92 ? 4.925 -12.543 -3.913 1.00 95.25 92 MET A CA 1
ATOM 711 C C . MET A 1 92 ? 5.855 -13.469 -4.715 1.00 95.25 92 MET A C 1
ATOM 713 O O . MET A 1 92 ? 6.296 -14.494 -4.197 1.00 95.25 92 MET A O 1
ATOM 717 N N . ARG A 1 93 ? 6.168 -13.125 -5.968 1.00 94.44 93 ARG A N 1
ATOM 718 C CA . ARG A 1 93 ? 7.122 -13.845 -6.824 1.00 94.44 93 ARG A CA 1
ATOM 719 C C . ARG A 1 93 ? 8.388 -12.998 -6.994 1.00 94.44 93 ARG A C 1
ATOM 721 O O . ARG A 1 93 ? 8.276 -11.780 -7.071 1.00 94.44 93 ARG A O 1
ATOM 728 N N . PRO A 1 94 ? 9.584 -13.599 -7.125 1.00 92.62 94 PRO A N 1
ATOM 729 C CA . PRO A 1 94 ? 10.822 -12.853 -7.377 1.00 92.62 94 PRO A CA 1
ATOM 730 C C . PRO A 1 94 ? 10.929 -12.297 -8.811 1.00 92.62 94 PRO A C 1
ATOM 732 O O . PRO A 1 94 ? 11.875 -11.578 -9.116 1.00 92.62 94 PRO A O 1
ATOM 735 N N . VAL A 1 95 ? 9.992 -12.643 -9.702 1.00 92.50 95 VAL A N 1
ATOM 736 C CA . VAL A 1 95 ? 9.965 -12.184 -11.097 1.00 92.50 95 VAL A CA 1
ATOM 737 C C . VAL A 1 95 ? 9.418 -10.758 -11.166 1.00 92.50 95 VAL A C 1
ATOM 739 O O . VAL A 1 95 ? 8.323 -10.491 -10.673 1.00 92.50 95 VAL A O 1
ATOM 742 N N . LEU A 1 96 ? 10.169 -9.864 -11.811 1.00 92.88 96 LEU A N 1
ATOM 743 C CA . LEU A 1 96 ? 9.778 -8.480 -12.076 1.00 92.88 96 LEU A CA 1
ATOM 744 C C . LEU A 1 96 ? 9.137 -8.397 -13.474 1.00 92.88 96 LEU A C 1
ATOM 746 O O . LEU A 1 96 ? 9.842 -8.622 -14.456 1.00 92.88 96 LEU A O 1
ATOM 750 N N . PRO A 1 97 ? 7.834 -8.091 -13.608 1.00 93.12 97 PRO A N 1
ATOM 751 C CA . PRO A 1 97 ? 7.144 -8.102 -14.895 1.00 93.12 97 PRO A CA 1
ATOM 752 C C . PRO A 1 97 ? 7.330 -6.770 -15.643 1.00 93.12 97 PRO A C 1
ATOM 754 O O . PRO A 1 97 ? 6.356 -6.068 -15.917 1.00 93.12 97 PRO A O 1
ATOM 757 N N . PHE A 1 98 ? 8.575 -6.384 -15.935 1.00 91.06 98 PHE A N 1
ATOM 758 C CA . PHE A 1 98 ? 8.919 -5.121 -16.603 1.00 91.06 98 PHE A CA 1
ATOM 759 C C . PHE A 1 98 ? 9.948 -5.329 -17.707 1.00 91.06 98 PHE A C 1
ATOM 761 O O . PHE A 1 98 ? 10.880 -6.105 -17.539 1.00 91.06 98 PHE A O 1
ATOM 768 N N . CYS A 1 99 ? 9.797 -4.588 -18.805 1.00 89.69 99 CYS A N 1
ATOM 769 C CA . CYS A 1 99 ? 10.698 -4.639 -19.961 1.00 89.69 99 CYS A CA 1
ATOM 770 C C . CYS A 1 99 ? 12.068 -3.996 -19.692 1.00 89.69 99 CYS A C 1
ATOM 772 O O . CYS A 1 99 ? 12.966 -4.114 -20.511 1.00 89.69 99 CYS A O 1
ATOM 774 N N . ALA A 1 100 ? 12.186 -3.221 -18.611 1.00 87.31 100 ALA A N 1
ATOM 775 C CA . ALA A 1 100 ? 13.434 -2.693 -18.072 1.00 87.31 100 ALA A CA 1
ATOM 776 C C . ALA A 1 100 ? 13.157 -2.118 -16.676 1.00 87.31 100 ALA A C 1
ATOM 778 O O . ALA A 1 100 ? 12.180 -1.385 -16.492 1.00 87.31 100 ALA A O 1
ATOM 779 N N . VAL A 1 101 ? 14.008 -2.396 -15.688 1.00 90.62 101 VAL A N 1
ATOM 780 C CA . VAL A 1 101 ? 13.818 -1.902 -14.316 1.00 90.62 101 VAL A CA 1
ATOM 781 C C . VAL A 1 101 ? 15.139 -1.711 -13.573 1.00 90.62 101 VAL A C 1
ATOM 783 O O . VAL A 1 101 ? 16.057 -2.522 -13.655 1.00 90.62 101 VAL A O 1
ATOM 786 N N . TRP A 1 102 ? 15.226 -0.631 -12.795 1.00 90.69 102 TRP A N 1
ATOM 787 C CA . TRP A 1 102 ? 16.254 -0.482 -11.767 1.00 90.69 102 TRP A CA 1
ATOM 788 C C . TRP A 1 102 ? 15.715 -1.029 -10.451 1.00 90.69 102 TRP A C 1
ATOM 790 O O . TRP A 1 102 ? 14.679 -0.575 -9.964 1.00 90.69 102 TRP A O 1
ATOM 800 N N . TRP A 1 103 ? 16.425 -1.979 -9.853 1.00 91.56 103 TRP A N 1
ATOM 801 C CA . TRP A 1 103 ? 16.052 -2.587 -8.579 1.00 91.56 103 TRP A CA 1
ATOM 802 C C . TRP A 1 103 ? 17.213 -2.534 -7.582 1.00 91.56 103 TRP A C 1
ATOM 804 O O . TRP A 1 103 ? 18.367 -2.296 -7.943 1.00 91.56 103 TRP A O 1
ATOM 814 N N . ARG A 1 104 ? 16.902 -2.713 -6.298 1.00 91.00 104 ARG A N 1
ATOM 815 C CA . ARG A 1 104 ? 17.896 -2.869 -5.229 1.00 91.00 104 ARG A CA 1
ATOM 816 C C . ARG A 1 104 ? 17.295 -3.603 -4.043 1.00 91.00 104 ARG A C 1
ATOM 818 O O . ARG A 1 104 ? 16.125 -3.398 -3.718 1.00 91.00 104 ARG A O 1
ATOM 825 N N . VAL A 1 105 ?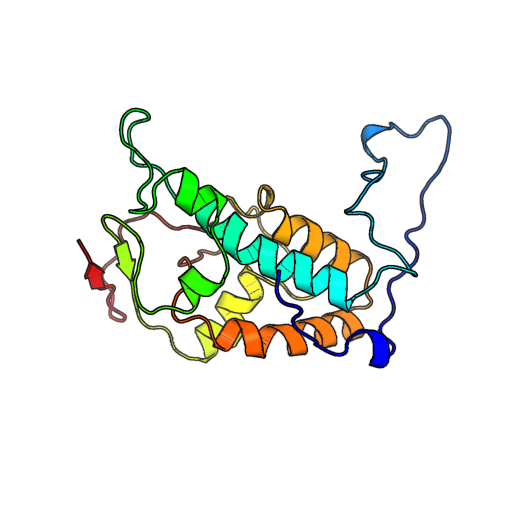 18.115 -4.390 -3.356 1.00 91.56 105 VAL A N 1
ATOM 826 C CA . VAL A 1 105 ? 17.758 -4.941 -2.044 1.00 91.56 105 VAL A CA 1
ATOM 827 C C . VAL A 1 105 ? 17.691 -3.800 -1.027 1.00 91.56 105 VAL A C 1
ATOM 829 O O . VAL A 1 105 ? 18.460 -2.834 -1.092 1.00 91.56 105 VAL A O 1
ATOM 832 N N . ARG A 1 106 ? 16.758 -3.896 -0.080 1.00 90.50 106 ARG A N 1
ATOM 833 C CA . ARG A 1 106 ? 16.664 -2.991 1.067 1.00 90.50 106 ARG A CA 1
ATOM 834 C C . ARG A 1 106 ? 16.691 -3.781 2.361 1.00 90.50 106 ARG A C 1
ATOM 836 O O . ARG A 1 106 ? 16.258 -4.927 2.400 1.00 90.50 106 ARG A O 1
ATOM 843 N N . ASP A 1 107 ? 17.228 -3.162 3.405 1.00 92.38 107 ASP A N 1
ATOM 844 C CA . ASP A 1 107 ? 17.229 -3.754 4.733 1.00 92.38 107 ASP A CA 1
ATOM 845 C C . ASP A 1 107 ? 15.809 -3.830 5.320 1.00 92.38 107 ASP A C 1
ATOM 847 O O . ASP A 1 107 ? 14.863 -3.173 4.868 1.00 92.38 107 ASP A O 1
ATOM 851 N N . LYS A 1 108 ? 15.676 -4.642 6.370 1.00 93.12 108 LYS A N 1
ATOM 852 C CA . LYS A 1 108 ? 14.411 -4.876 7.067 1.00 93.12 108 LYS A CA 1
ATOM 853 C C . LYS A 1 108 ? 13.792 -3.591 7.630 1.00 93.12 108 LYS A C 1
ATOM 855 O O . LYS A 1 108 ? 12.574 -3.468 7.610 1.00 93.12 108 LYS A O 1
ATOM 860 N N . ASN A 1 109 ? 14.590 -2.642 8.123 1.00 94.00 109 ASN A N 1
ATOM 861 C CA . ASN A 1 109 ? 14.075 -1.404 8.710 1.00 94.00 109 ASN A CA 1
ATOM 862 C C . ASN A 1 109 ? 13.478 -0.486 7.631 1.00 94.00 109 ASN A C 1
ATOM 864 O O . ASN A 1 109 ? 12.386 0.056 7.804 1.00 94.00 109 ASN A O 1
ATOM 868 N N . TYR A 1 110 ? 14.138 -0.379 6.475 1.00 92.81 110 TYR A N 1
ATOM 869 C CA . TYR A 1 110 ? 13.572 0.302 5.314 1.00 92.81 110 TYR A CA 1
ATOM 870 C C . TYR A 1 110 ? 12.252 -0.349 4.868 1.00 92.81 110 TYR A C 1
ATOM 872 O O . TYR A 1 110 ? 11.304 0.368 4.553 1.00 92.81 110 TYR A O 1
ATOM 880 N N . TRP A 1 111 ? 12.163 -1.683 4.856 1.00 93.75 111 TRP A N 1
ATOM 881 C CA . TRP A 1 111 ? 10.940 -2.391 4.457 1.00 93.75 111 TRP A CA 1
ATOM 882 C C . TRP A 1 111 ? 9.788 -2.213 5.459 1.00 93.75 111 TRP A C 1
ATOM 884 O O . TRP A 1 111 ? 8.712 -1.735 5.095 1.00 93.75 111 TRP A O 1
ATOM 894 N N . ASP A 1 112 ? 10.037 -2.556 6.724 1.00 94.81 112 ASP A N 1
ATOM 895 C CA . ASP A 1 112 ? 9.034 -2.620 7.793 1.00 94.81 112 ASP A CA 1
ATOM 896 C C . ASP A 1 112 ? 8.535 -1.244 8.250 1.00 94.81 112 ASP A C 1
ATOM 898 O O . ASP A 1 112 ? 7.404 -1.139 8.724 1.00 94.81 112 ASP A O 1
ATOM 902 N N . VAL A 1 113 ? 9.373 -0.207 8.139 1.00 92.31 113 VAL A N 1
ATOM 903 C CA . VAL A 1 113 ? 9.051 1.152 8.595 1.00 92.31 113 VAL A CA 1
ATOM 904 C C . VAL A 1 113 ? 8.837 2.073 7.400 1.00 92.31 113 VAL A C 1
ATOM 906 O O . VAL A 1 113 ? 7.723 2.528 7.166 1.00 92.31 113 VAL A O 1
ATOM 909 N N . ILE A 1 114 ? 9.875 2.343 6.604 1.00 92.19 114 ILE A N 1
ATOM 910 C CA . ILE A 1 114 ? 9.833 3.420 5.596 1.00 92.19 114 ILE A CA 1
ATOM 911 C C . ILE A 1 114 ? 8.888 3.080 4.436 1.00 92.19 114 ILE A C 1
ATOM 913 O O . ILE A 1 114 ? 8.053 3.902 4.056 1.00 92.19 114 ILE A O 1
ATOM 917 N N . GLN A 1 115 ? 9.012 1.881 3.868 1.00 93.12 115 GLN A N 1
ATOM 918 C CA . GLN A 1 115 ? 8.216 1.433 2.728 1.00 93.12 115 GLN A CA 1
ATOM 919 C C . GLN A 1 115 ? 6.772 1.120 3.161 1.00 93.12 115 GLN A C 1
ATOM 921 O O . GLN A 1 115 ? 5.826 1.573 2.512 1.00 93.12 115 GLN A O 1
ATOM 926 N N . PHE A 1 116 ? 6.585 0.427 4.292 1.00 96.06 116 PHE A N 1
ATOM 927 C CA . PHE A 1 116 ? 5.255 0.149 4.844 1.00 96.06 116 PHE A CA 1
ATOM 928 C C . PHE A 1 116 ? 4.488 1.428 5.224 1.00 96.06 116 PHE A C 1
ATOM 930 O O . PHE A 1 116 ? 3.337 1.585 4.823 1.00 96.06 116 PHE A O 1
ATOM 937 N N . ASP A 1 117 ? 5.117 2.404 5.892 1.00 94.62 117 ASP A N 1
ATOM 938 C CA . ASP A 1 117 ? 4.488 3.691 6.233 1.00 94.62 117 ASP A CA 1
ATOM 939 C C . ASP A 1 117 ? 4.195 4.593 5.017 1.00 94.62 117 ASP A C 1
ATOM 941 O O . ASP A 1 117 ? 3.586 5.659 5.179 1.00 94.62 117 ASP A O 1
ATOM 945 N N . ARG A 1 118 ? 4.670 4.246 3.816 1.00 92.38 118 ARG A N 1
ATOM 946 C CA . ARG A 1 118 ? 4.321 4.949 2.571 1.00 92.38 118 ARG A CA 1
ATOM 947 C C . ARG A 1 118 ? 3.096 4.328 1.903 1.00 92.38 118 ARG A C 1
ATOM 949 O O . ARG A 1 118 ? 2.201 5.071 1.518 1.00 92.38 118 ARG A O 1
ATOM 956 N N . PHE A 1 119 ? 3.001 2.997 1.839 1.00 94.88 119 PHE A N 1
ATOM 957 C CA . PHE A 1 119 ? 1.814 2.324 1.291 1.00 94.88 119 PHE A CA 1
ATOM 958 C C . PHE A 1 119 ? 0.623 2.288 2.256 1.00 94.88 119 PHE A C 1
ATOM 960 O O . PHE A 1 119 ? -0.512 2.472 1.820 1.00 94.88 119 PHE A O 1
ATOM 967 N N . PHE A 1 120 ? 0.890 2.096 3.550 1.00 95.94 120 PHE A N 1
ATOM 968 C CA . PHE A 1 120 ? -0.090 1.955 4.630 1.00 95.94 120 PHE A CA 1
ATOM 969 C C . PHE A 1 120 ? 0.213 2.962 5.756 1.00 95.94 120 PHE A C 1
ATOM 971 O O . PHE A 1 120 ? 0.588 2.562 6.864 1.00 95.94 120 PHE A O 1
ATOM 978 N N . PRO A 1 121 ? 0.100 4.283 5.502 1.00 95.00 121 PRO A N 1
ATOM 979 C CA . PRO A 1 121 ? 0.522 5.321 6.441 1.00 95.00 121 PRO A CA 1
ATOM 980 C C . PRO A 1 121 ? -0.186 5.220 7.803 1.00 95.00 121 PRO A C 1
ATOM 982 O O . PRO A 1 121 ? -1.403 5.007 7.829 1.00 95.00 121 PRO A O 1
ATOM 985 N N . PRO A 1 122 ? 0.536 5.406 8.929 1.00 95.88 122 PRO A N 1
ATOM 986 C CA . PRO A 1 122 ? -0.060 5.431 10.260 1.00 95.88 122 PRO A CA 1
ATOM 987 C C . PRO A 1 122 ? -1.051 6.585 10.454 1.00 95.88 122 PRO A C 1
ATOM 989 O O . PRO A 1 122 ? -1.068 7.575 9.710 1.00 95.88 122 PRO A O 1
ATOM 992 N N . HIS A 1 123 ? -1.882 6.455 11.490 1.00 93.94 123 HIS A N 1
ATOM 993 C CA . HIS A 1 123 ? -2.733 7.538 11.976 1.00 93.94 123 HIS A CA 1
ATOM 994 C C . HIS A 1 123 ? -1.868 8.746 12.379 1.00 93.94 123 HIS A C 1
ATOM 996 O O . HIS A 1 123 ? -0.758 8.584 12.878 1.00 93.94 123 HIS A O 1
ATOM 1002 N N . GLY A 1 124 ? -2.351 9.965 12.128 1.00 87.62 124 GLY A N 1
ATOM 1003 C CA . GLY A 1 124 ? -1.628 11.207 12.435 1.00 87.62 124 GLY A CA 1
ATOM 1004 C C . GLY A 1 124 ? -0.466 11.555 11.494 1.00 87.62 124 GLY A C 1
ATOM 1005 O O . GLY A 1 124 ? -0.020 12.696 11.509 1.00 87.62 124 GLY A O 1
ATOM 1006 N N . LYS A 1 125 ? -0.002 10.640 10.629 1.00 88.44 125 LYS A N 1
ATOM 1007 C CA . LYS A 1 125 ? 1.024 10.966 9.627 1.00 88.44 125 LYS A CA 1
ATOM 1008 C C . LYS A 1 125 ? 0.472 11.932 8.581 1.00 88.44 125 LYS A C 1
ATOM 1010 O O . LYS A 1 125 ? -0.468 11.583 7.853 1.00 88.44 125 LYS A O 1
ATOM 1015 N N . GLU A 1 126 ? 1.089 13.105 8.486 1.00 85.00 126 GLU A N 1
ATOM 1016 C CA . GLU A 1 126 ? 0.846 14.059 7.408 1.00 85.00 126 GLU A CA 1
ATOM 1017 C C . GLU A 1 126 ? 1.194 13.446 6.053 1.00 85.00 126 GLU A C 1
ATOM 1019 O O . GLU A 1 126 ? 2.198 12.747 5.885 1.00 85.00 126 GLU A O 1
ATOM 1024 N N . LEU A 1 127 ? 0.329 13.699 5.077 1.00 84.38 127 LEU A N 1
ATOM 1025 C CA . LEU A 1 127 ? 0.454 13.168 3.732 1.00 84.38 127 LEU A CA 1
ATOM 1026 C C . LEU A 1 127 ? 0.826 14.317 2.804 1.00 84.38 127 LEU A C 1
ATOM 1028 O O . LEU A 1 127 ? 0.005 15.187 2.524 1.00 84.38 127 LEU A O 1
ATOM 1032 N N . GLN A 1 128 ? 2.073 14.318 2.335 1.00 80.25 128 GLN A N 1
ATOM 1033 C CA . GLN A 1 128 ? 2.501 15.250 1.297 1.00 80.25 128 GLN A CA 1
ATOM 1034 C C . GLN A 1 128 ? 1.767 14.964 -0.022 1.00 80.25 128 GLN A C 1
ATOM 1036 O O . GLN A 1 128 ? 1.138 13.917 -0.195 1.00 80.25 128 GLN A O 1
ATOM 1041 N N . ARG A 1 129 ? 1.873 15.891 -0.982 1.00 76.81 129 ARG A N 1
ATOM 1042 C CA . ARG A 1 129 ? 1.331 15.711 -2.333 1.00 76.81 129 ARG A CA 1
ATOM 1043 C C . ARG A 1 129 ? 1.996 14.508 -3.008 1.00 76.81 129 ARG A C 1
ATOM 1045 O O . ARG A 1 129 ? 3.094 14.614 -3.547 1.00 76.81 129 ARG A O 1
ATOM 1052 N N . MET A 1 130 ? 1.307 13.375 -2.981 1.00 82.31 130 MET A N 1
ATOM 1053 C CA . MET A 1 130 ? 1.747 12.130 -3.595 1.00 82.31 130 MET A CA 1
ATOM 1054 C C . MET A 1 130 ? 1.153 11.973 -4.996 1.00 82.31 130 MET A C 1
ATOM 1056 O O . MET A 1 130 ? -0.042 12.156 -5.213 1.00 82.31 130 MET A O 1
ATOM 1060 N N . GLN A 1 131 ? 2.002 11.603 -5.945 1.00 82.19 131 GLN A N 1
ATOM 1061 C CA . GLN A 1 131 ? 1.650 11.216 -7.302 1.00 82.19 131 GLN A CA 1
ATOM 1062 C C . GLN A 1 131 ? 1.225 9.736 -7.321 1.00 82.19 131 GLN A C 1
ATOM 1064 O O . GLN A 1 131 ? 1.811 8.909 -6.618 1.00 82.19 131 GLN A O 1
ATOM 1069 N N . ASN A 1 132 ? 0.213 9.410 -8.130 1.00 84.75 132 ASN A N 1
ATOM 1070 C CA . ASN A 1 132 ? -0.419 8.091 -8.319 1.00 84.75 132 ASN A CA 1
ATOM 1071 C C . ASN A 1 132 ? -1.162 7.508 -7.096 1.00 84.75 132 ASN A C 1
ATOM 1073 O O . ASN A 1 132 ? -2.196 6.872 -7.275 1.00 84.75 132 ASN A O 1
ATOM 1077 N N . PHE A 1 133 ? -0.724 7.760 -5.858 1.00 88.06 133 PHE A N 1
ATOM 1078 C CA . PHE A 1 133 ? -1.441 7.303 -4.655 1.00 88.06 133 PHE A CA 1
ATOM 1079 C C . PHE A 1 133 ? -2.912 7.774 -4.578 1.00 88.06 133 PHE A C 1
ATOM 1081 O O . PHE A 1 133 ? -3.767 6.942 -4.284 1.00 88.06 133 PHE A O 1
ATOM 1088 N N . PRO A 1 134 ? -3.273 9.044 -4.875 1.00 88.38 134 PRO A N 1
ATOM 1089 C CA . PRO A 1 134 ? -4.666 9.495 -4.780 1.00 88.38 134 PRO A CA 1
ATOM 1090 C C . PRO A 1 134 ? -5.623 8.839 -5.785 1.00 88.38 134 PRO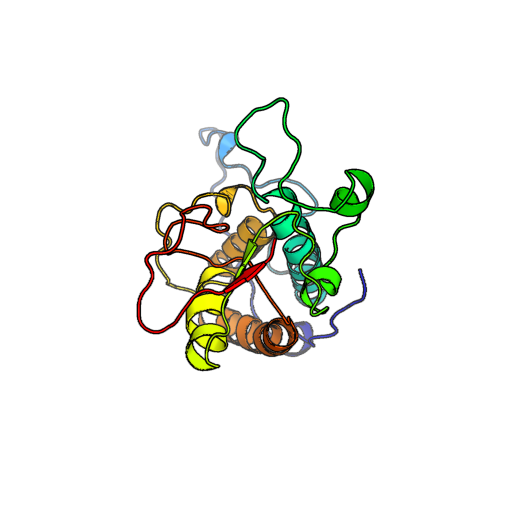 A C 1
ATOM 1092 O O . PRO A 1 134 ? -6.825 8.826 -5.536 1.00 88.38 134 PRO A O 1
ATOM 1095 N N . SER A 1 135 ? -5.122 8.290 -6.897 1.00 89.25 135 SER A N 1
ATOM 1096 C CA . SER A 1 135 ? -5.927 7.537 -7.872 1.00 89.25 135 SER A CA 1
ATOM 1097 C C . SER A 1 135 ? -6.096 6.054 -7.515 1.00 89.25 135 SER A C 1
ATOM 1099 O O . SER A 1 135 ? -6.894 5.377 -8.149 1.00 89.25 135 SER A O 1
ATOM 1101 N N . CYS A 1 136 ? -5.386 5.547 -6.502 1.00 93.75 136 CYS A N 1
ATOM 1102 C CA . CYS A 1 136 ? -5.511 4.163 -6.044 1.00 93.75 136 CYS A CA 1
ATOM 1103 C C . CYS A 1 136 ? -6.723 4.011 -5.102 1.00 93.75 136 CYS A C 1
ATOM 1105 O O . CYS A 1 136 ? -6.753 4.618 -4.024 1.00 93.75 136 CYS A O 1
ATOM 1107 N N . ARG A 1 137 ? -7.707 3.174 -5.462 1.00 95.00 137 ARG A N 1
ATOM 1108 C CA . ARG A 1 137 ? -8.897 2.889 -4.635 1.00 95.00 137 ARG A CA 1
ATOM 1109 C C . ARG A 1 137 ? -8.516 2.268 -3.287 1.00 95.00 137 ARG A C 1
ATOM 1111 O O . ARG A 1 137 ? -9.100 2.643 -2.271 1.00 95.00 137 ARG A O 1
ATOM 1118 N N . TYR A 1 138 ? -7.496 1.403 -3.237 1.00 96.38 138 TYR A N 1
ATOM 1119 C CA . TYR A 1 138 ? -6.995 0.823 -1.982 1.00 96.38 138 TYR A CA 1
ATOM 1120 C C . TYR A 1 138 ? -6.547 1.925 -1.009 1.00 96.38 138 TYR A C 1
ATOM 1122 O O . TYR A 1 138 ? -6.842 1.869 0.185 1.00 96.38 138 TYR A O 1
ATOM 1130 N N . PHE A 1 139 ? -5.865 2.950 -1.530 1.00 95.25 139 PHE A N 1
ATOM 1131 C CA . PHE A 1 139 ? -5.309 4.033 -0.731 1.00 95.25 139 PHE A CA 1
ATOM 1132 C C . PHE A 1 139 ? -6.415 4.967 -0.242 1.00 95.25 139 PHE A C 1
ATOM 1134 O O . PHE A 1 139 ? -6.431 5.339 0.929 1.00 95.25 139 PHE A O 1
ATOM 1141 N N . GLN A 1 140 ? -7.395 5.283 -1.094 1.00 93.94 140 GLN A N 1
ATOM 1142 C CA . GLN A 1 140 ? -8.584 6.036 -0.688 1.00 93.94 140 GLN A CA 1
ATOM 1143 C C . GLN A 1 140 ? -9.342 5.331 0.450 1.00 93.94 140 GLN A C 1
ATOM 1145 O O . GLN A 1 140 ? -9.642 5.961 1.466 1.00 93.94 140 GLN A O 1
ATOM 1150 N N . LEU A 1 141 ? -9.595 4.022 0.322 1.00 94.81 141 LEU A N 1
ATOM 1151 C CA . LEU A 1 141 ? -10.248 3.216 1.363 1.00 94.81 141 LEU A CA 1
ATOM 1152 C C . LEU A 1 141 ? -9.423 3.170 2.654 1.00 94.81 141 LEU A C 1
ATOM 1154 O O . LEU A 1 141 ? -9.966 3.381 3.739 1.00 94.81 141 LEU A O 1
ATOM 1158 N N . TRP A 1 142 ? -8.105 2.984 2.541 1.00 96.06 142 TRP A N 1
ATOM 1159 C CA . TRP A 1 142 ? -7.181 3.021 3.674 1.00 96.06 142 TRP A CA 1
ATOM 1160 C C . TRP A 1 142 ? -7.232 4.355 4.429 1.00 96.06 142 TRP A C 1
ATOM 1162 O O . TRP A 1 142 ? -7.291 4.374 5.659 1.00 96.06 142 TRP A O 1
ATOM 1172 N N . LEU A 1 143 ? -7.261 5.484 3.712 1.00 93.94 143 LEU A N 1
ATOM 1173 C CA . LEU A 1 143 ? -7.347 6.810 4.326 1.00 93.94 143 LEU A CA 1
ATOM 1174 C C . LEU A 1 143 ? -8.714 7.099 4.955 1.00 93.94 143 LEU A C 1
ATOM 1176 O O . LEU A 1 143 ? -8.753 7.747 6.003 1.00 93.94 143 LEU A O 1
ATOM 1180 N N . ARG A 1 144 ? -9.815 6.600 4.376 1.00 92.56 144 ARG A N 1
ATOM 1181 C CA . ARG A 1 144 ? -11.149 6.675 5.001 1.00 92.56 144 ARG A CA 1
ATOM 1182 C C . ARG A 1 144 ? -11.190 5.870 6.298 1.00 92.56 144 ARG A C 1
ATOM 1184 O O . ARG A 1 144 ? -11.578 6.415 7.329 1.00 92.56 144 ARG A O 1
ATOM 1191 N N . LEU A 1 145 ? -10.703 4.627 6.279 1.00 94.31 145 LEU A N 1
ATOM 1192 C CA . LEU A 1 145 ? -10.601 3.786 7.475 1.00 94.31 145 LEU A CA 1
ATOM 1193 C C . LEU A 1 145 ? -9.751 4.463 8.563 1.00 94.31 145 LEU A C 1
ATOM 1195 O O . LEU A 1 145 ? -10.170 4.559 9.716 1.00 94.31 145 LEU A O 1
ATOM 1199 N N . ARG A 1 146 ? -8.599 5.028 8.176 1.00 94.19 146 ARG A N 1
ATOM 1200 C CA . ARG A 1 146 ? -7.713 5.806 9.057 1.00 94.19 146 ARG A CA 1
ATOM 1201 C C . ARG A 1 146 ? -8.404 7.001 9.709 1.00 94.19 146 ARG A C 1
ATOM 1203 O O . ARG A 1 146 ? -8.108 7.301 10.858 1.00 94.19 146 ARG A O 1
ATOM 1210 N N . ALA A 1 147 ? -9.278 7.696 8.982 1.00 91.25 147 ALA A N 1
ATOM 1211 C CA . ALA A 1 147 ? -9.999 8.861 9.492 1.00 91.25 147 ALA A CA 1
ATOM 1212 C C . ALA A 1 147 ? -11.152 8.486 10.443 1.00 91.25 147 ALA A C 1
ATOM 1214 O O . ALA A 1 147 ? -11.515 9.282 11.309 1.00 91.25 147 ALA A O 1
ATOM 1215 N N . GLN A 1 148 ? -11.725 7.288 10.292 1.00 91.38 148 GLN A N 1
ATOM 1216 C CA . GLN A 1 148 ? -12.852 6.828 11.105 1.00 91.38 148 GLN A CA 1
ATOM 1217 C C . GLN A 1 148 ? -12.450 5.992 12.331 1.00 91.38 148 GLN A C 1
ATOM 1219 O O . GLN A 1 148 ? -13.229 5.895 13.276 1.00 91.38 148 GLN A O 1
ATOM 1224 N N . MET A 1 149 ? -11.258 5.395 12.368 1.00 93.00 149 MET A N 1
ATOM 1225 C CA . MET A 1 149 ? -10.805 4.601 13.518 1.00 93.00 149 MET A CA 1
ATOM 1226 C C . MET A 1 149 ? -10.017 5.437 14.545 1.00 93.00 149 MET A C 1
ATOM 1228 O O . MET A 1 149 ? -9.243 6.317 14.166 1.00 93.00 149 MET A O 1
ATOM 1232 N N . PRO A 1 150 ? -10.131 5.155 15.858 1.00 93.38 150 PRO A N 1
ATOM 1233 C CA . PRO A 1 150 ? -9.178 5.642 16.851 1.00 93.38 150 PRO A CA 1
ATOM 1234 C C . PRO A 1 150 ? -7.744 5.204 16.513 1.00 93.38 150 PRO A C 1
ATOM 1236 O O . PRO A 1 150 ? -7.522 4.067 16.100 1.00 93.38 150 PRO A O 1
ATOM 1239 N N . SER A 1 151 ? -6.759 6.072 16.770 1.00 94.56 151 SER A N 1
ATOM 1240 C CA . SER A 1 151 ? -5.336 5.815 16.479 1.00 94.56 151 SER A CA 1
ATOM 1241 C C . SER A 1 151 ? -4.830 4.452 16.987 1.00 94.56 151 SER A C 1
ATOM 1243 O O . SER A 1 151 ? -4.142 3.740 16.258 1.00 94.56 151 SER A O 1
ATOM 1245 N N . ALA A 1 152 ? -5.219 4.055 18.206 1.00 94.81 152 ALA A N 1
ATOM 1246 C CA . ALA A 1 152 ? -4.826 2.779 18.808 1.00 94.81 152 ALA A CA 1
ATOM 1247 C C . ALA A 1 152 ? -5.422 1.559 18.078 1.00 94.81 152 ALA A C 1
ATOM 1249 O O . ALA A 1 152 ? -4.702 0.610 17.776 1.00 94.81 152 ALA A O 1
ATOM 1250 N N . ASP A 1 153 ? -6.711 1.593 17.732 1.00 95.44 153 ASP A N 1
ATOM 1251 C CA . ASP A 1 153 ? -7.353 0.504 16.985 1.00 95.44 153 ASP A CA 1
ATOM 1252 C C . ASP A 1 153 ? -6.811 0.422 15.551 1.00 95.44 153 ASP A C 1
ATOM 1254 O O . ASP A 1 153 ? -6.563 -0.665 15.031 1.00 95.44 153 ASP A O 1
ATOM 1258 N N . PHE A 1 154 ? -6.537 1.570 14.926 1.00 96.56 154 PHE A N 1
ATOM 1259 C CA . PHE A 1 154 ? -5.911 1.619 13.609 1.00 96.56 154 PHE A CA 1
ATOM 1260 C C . PHE A 1 154 ? -4.477 1.061 13.618 1.00 96.56 154 PHE A C 1
ATOM 1262 O O . PHE A 1 154 ? -4.078 0.369 12.682 1.00 96.56 154 PHE A O 1
ATOM 1269 N N . ALA A 1 155 ? -3.701 1.296 14.683 1.00 97.00 155 ALA A N 1
ATOM 1270 C CA . ALA A 1 155 ? -2.385 0.677 14.854 1.00 97.00 155 ALA A CA 1
ATOM 1271 C C . ALA A 1 155 ? -2.482 -0.860 14.907 1.00 97.00 155 ALA A C 1
ATOM 1273 O O . ALA A 1 155 ? -1.749 -1.535 14.185 1.00 97.00 155 ALA A O 1
ATOM 1274 N N . ARG A 1 156 ? -3.463 -1.407 15.639 1.00 96.94 156 ARG A N 1
ATOM 1275 C CA . ARG A 1 156 ? -3.732 -2.859 15.704 1.00 96.94 156 ARG A CA 1
ATOM 1276 C C . ARG A 1 156 ? -4.104 -3.461 14.339 1.00 96.94 156 ARG A C 1
ATOM 1278 O O . ARG A 1 156 ? -3.706 -4.583 14.035 1.00 96.94 156 ARG A O 1
ATOM 1285 N N . VAL A 1 157 ? -4.809 -2.718 13.478 1.00 96.62 157 VAL A N 1
ATOM 1286 C CA . VAL A 1 157 ? -5.054 -3.125 12.076 1.00 96.62 157 VAL A CA 1
ATOM 1287 C C . VAL A 1 157 ? -3.745 -3.173 11.276 1.00 96.62 157 VAL A C 1
ATOM 1289 O O . VAL A 1 157 ? -3.490 -4.142 10.559 1.00 96.62 157 VAL A O 1
ATOM 1292 N N . ARG A 1 158 ? -2.866 -2.171 11.423 1.00 97.25 158 ARG A N 1
ATOM 1293 C CA . ARG A 1 158 ? -1.551 -2.146 10.748 1.00 97.25 158 ARG A CA 1
ATOM 1294 C C . ARG A 1 158 ? -0.655 -3.309 11.165 1.00 97.25 158 ARG A C 1
ATOM 1296 O O . ARG A 1 158 ? -0.017 -3.914 10.306 1.00 97.25 158 ARG A O 1
ATOM 1303 N N . GLU A 1 159 ? -0.645 -3.650 12.451 1.00 96.94 159 GLU A N 1
ATOM 1304 C CA . GLU A 1 159 ? 0.091 -4.798 13.002 1.00 96.94 159 GLU A CA 1
ATOM 1305 C C . GLU A 1 159 ? -0.321 -6.130 12.360 1.00 96.94 159 GLU A C 1
ATOM 1307 O O . GLU A 1 159 ? 0.519 -7.015 12.204 1.00 96.94 159 GLU A O 1
ATOM 1312 N N . LYS A 1 160 ? -1.584 -6.268 11.935 1.00 96.94 160 LYS A N 1
ATOM 1313 C CA . LYS A 1 160 ? -2.095 -7.457 11.233 1.00 96.94 160 LYS A CA 1
ATOM 1314 C C . LYS A 1 160 ? -1.726 -7.495 9.747 1.00 96.94 160 LYS A C 1
ATOM 1316 O O . LYS A 1 160 ? -1.522 -8.579 9.205 1.00 96.94 160 LYS A O 1
ATOM 1321 N N . ILE A 1 161 ? -1.584 -6.337 9.100 1.00 96.88 161 ILE A N 1
ATOM 1322 C CA . ILE A 1 161 ? -1.213 -6.233 7.676 1.00 96.88 161 ILE A CA 1
ATOM 1323 C C . ILE A 1 161 ? 0.306 -6.353 7.470 1.00 96.88 161 ILE A C 1
ATOM 1325 O O . ILE A 1 161 ? 0.748 -6.950 6.489 1.00 96.88 161 ILE A O 1
ATOM 1329 N N . LEU A 1 162 ? 1.130 -5.851 8.396 1.00 97.12 162 LEU A N 1
ATOM 1330 C CA . LEU A 1 162 ? 2.595 -5.879 8.272 1.00 97.12 162 LEU A CA 1
ATOM 1331 C C . LEU A 1 162 ? 3.182 -7.300 8.034 1.00 97.12 162 LEU A C 1
ATOM 1333 O O . LEU A 1 162 ? 4.044 -7.442 7.166 1.00 97.12 162 LEU A O 1
ATOM 1337 N N . PRO A 1 163 ? 2.719 -8.383 8.696 1.00 96.88 163 PRO A N 1
ATOM 1338 C CA . PRO A 1 163 ? 3.117 -9.757 8.371 1.00 96.88 163 PRO A CA 1
ATOM 1339 C C . PRO A 1 163 ? 2.760 -10.226 6.954 1.00 96.88 163 PRO A C 1
ATOM 1341 O O . PRO A 1 163 ? 3.427 -11.120 6.440 1.00 96.88 163 PRO A O 1
ATOM 1344 N N . LEU A 1 164 ? 1.732 -9.657 6.315 1.00 96.31 164 LEU A N 1
ATOM 1345 C CA . LEU A 1 164 ? 1.407 -9.922 4.908 1.00 96.31 164 LEU A CA 1
ATOM 1346 C C . LEU A 1 164 ? 2.347 -9.142 3.984 1.00 96.31 164 LEU A C 1
ATOM 1348 O O . LEU A 1 164 ? 2.912 -9.704 3.052 1.00 96.31 164 LEU A O 1
ATOM 1352 N N . PHE A 1 165 ? 2.588 -7.871 4.305 1.00 97.06 165 PHE A N 1
ATOM 1353 C CA . PHE A 1 165 ? 3.509 -6.985 3.589 1.00 97.06 165 PHE A CA 1
ATOM 1354 C C . PHE A 1 165 ? 4.962 -7.490 3.579 1.00 97.06 165 PHE A C 1
ATOM 1356 O O . PHE A 1 165 ? 5.689 -7.308 2.605 1.00 97.06 165 PHE A O 1
ATOM 1363 N N . ARG A 1 166 ? 5.379 -8.201 4.632 1.00 96.31 166 ARG A N 1
ATOM 1364 C CA . ARG A 1 166 ? 6.678 -8.896 4.715 1.00 96.31 166 ARG A CA 1
ATOM 1365 C C . ARG A 1 166 ? 6.808 -10.134 3.814 1.00 96.31 166 ARG A C 1
ATOM 1367 O O . ARG A 1 166 ? 7.917 -10.631 3.667 1.00 96.31 166 ARG A O 1
ATOM 1374 N N . LYS A 1 167 ? 5.715 -10.649 3.233 1.00 96.06 167 LYS A N 1
ATOM 1375 C CA . LYS A 1 167 ? 5.739 -11.792 2.290 1.00 96.06 167 LYS A CA 1
ATOM 1376 C C . LYS A 1 167 ? 5.948 -11.366 0.833 1.00 96.06 167 LYS A C 1
ATOM 1378 O O . LYS A 1 167 ? 6.053 -12.224 -0.039 1.00 96.06 167 LYS A O 1
ATOM 1383 N N . LEU A 1 168 ? 5.956 -10.063 0.562 1.00 96.50 168 LEU A N 1
ATOM 1384 C CA . LEU A 1 168 ? 6.166 -9.518 -0.773 1.00 96.50 168 LEU A CA 1
ATOM 1385 C C . LEU A 1 168 ? 7.677 -9.480 -1.053 1.00 96.50 168 LEU A C 1
ATOM 1387 O O . LEU A 1 168 ? 8.439 -8.945 -0.253 1.00 96.50 168 LEU A O 1
ATOM 1391 N N . TYR A 1 169 ? 8.103 -10.055 -2.177 1.00 95.81 169 TYR A N 1
ATOM 1392 C CA . TYR A 1 169 ? 9.503 -10.096 -2.614 1.00 95.81 169 TYR A CA 1
ATOM 1393 C C . TYR A 1 169 ? 9.993 -8.739 -3.117 1.00 95.81 169 TYR A C 1
ATOM 1395 O O . TYR A 1 169 ? 11.164 -8.395 -2.963 1.00 95.81 169 TYR A O 1
ATOM 1403 N N . TRP A 1 170 ? 9.104 -7.977 -3.748 1.00 95.69 170 TRP A N 1
ATOM 1404 C CA . TRP A 1 170 ? 9.415 -6.684 -4.337 1.00 95.69 170 TRP A CA 1
ATOM 1405 C C . TRP A 1 170 ? 8.191 -5.773 -4.306 1.00 95.69 170 TRP A C 1
ATOM 1407 O O . TRP A 1 170 ? 7.051 -6.222 -4.209 1.00 95.69 170 TRP A O 1
ATOM 1417 N N . LEU A 1 171 ? 8.447 -4.471 -4.374 1.00 95.56 171 LEU A N 1
ATOM 1418 C CA . LEU A 1 171 ? 7.446 -3.414 -4.454 1.00 95.56 171 LEU A CA 1
ATOM 1419 C C . LEU A 1 171 ? 8.021 -2.252 -5.274 1.00 95.56 171 LEU A C 1
ATOM 1421 O O . LEU A 1 171 ? 9.248 -2.126 -5.353 1.00 95.56 171 LEU A O 1
ATOM 1425 N N . PRO A 1 172 ? 7.172 -1.364 -5.821 1.00 92.81 172 PRO A N 1
ATOM 1426 C CA . PRO A 1 172 ? 7.619 -0.119 -6.436 1.00 92.81 172 PRO A CA 1
ATOM 1427 C C . PRO A 1 172 ? 8.562 0.642 -5.500 1.00 92.81 172 PRO A C 1
ATOM 1429 O O . PRO A 1 172 ? 8.270 0.789 -4.305 1.00 92.81 172 PRO A O 1
ATOM 1432 N N . HIS A 1 173 ? 9.694 1.142 -6.006 1.00 89.25 173 HIS A N 1
ATOM 1433 C CA . HIS A 1 173 ? 10.504 2.042 -5.194 1.00 89.25 173 HIS A CA 1
ATOM 1434 C C . HIS A 1 173 ? 9.785 3.379 -5.067 1.00 89.25 173 HIS A C 1
ATOM 1436 O O . HIS A 1 173 ? 9.835 4.225 -5.959 1.00 89.25 173 HIS A O 1
ATOM 1442 N N . THR A 1 174 ? 9.120 3.545 -3.931 1.00 84.75 174 THR A N 1
ATOM 1443 C CA . THR A 1 174 ? 8.481 4.801 -3.584 1.00 84.75 174 THR A CA 1
ATOM 1444 C C . THR A 1 174 ? 9.543 5.872 -3.345 1.00 84.75 174 THR A C 1
ATOM 1446 O O . THR A 1 174 ? 10.575 5.622 -2.713 1.00 84.75 174 THR A O 1
ATOM 1449 N N . ASP A 1 175 ? 9.255 7.091 -3.777 1.00 77.62 175 ASP A N 1
ATOM 1450 C CA . ASP A 1 175 ? 9.846 8.294 -3.198 1.00 77.62 175 ASP A CA 1
ATOM 1451 C C . ASP A 1 175 ? 8.771 9.015 -2.370 1.00 77.62 175 ASP A C 1
ATOM 1453 O O . ASP A 1 175 ? 7.586 8.696 -2.450 1.00 77.62 175 ASP A O 1
ATOM 1457 N N . THR A 1 176 ? 9.159 10.007 -1.575 1.00 70.44 176 THR A N 1
ATOM 1458 C CA . THR A 1 176 ? 8.272 10.780 -0.689 1.00 70.44 176 THR A CA 1
ATOM 1459 C C . THR A 1 176 ? 7.052 11.370 -1.414 1.00 70.44 176 THR A C 1
ATOM 1461 O O . THR A 1 176 ? 6.015 11.578 -0.792 1.00 70.44 176 THR A O 1
ATOM 1464 N N . GLN A 1 177 ? 7.151 11.589 -2.730 1.00 77.75 177 GLN A N 1
ATOM 1465 C CA . GLN A 1 177 ? 6.080 12.132 -3.570 1.00 77.75 177 GLN A CA 1
ATOM 1466 C C . GLN A 1 177 ? 5.590 11.179 -4.673 1.00 77.75 177 GLN A C 1
ATOM 1468 O O . GLN A 1 177 ? 4.725 11.578 -5.448 1.00 77.75 177 GLN A O 1
ATOM 1473 N N . ARG A 1 178 ? 6.118 9.955 -4.815 1.00 83.75 178 ARG A N 1
ATOM 1474 C CA . ARG A 1 178 ? 5.813 9.083 -5.970 1.00 83.75 178 ARG A CA 1
ATOM 1475 C C . ARG A 1 178 ? 5.690 7.620 -5.581 1.00 83.75 178 ARG A C 1
ATOM 1477 O O . ARG A 1 178 ? 6.552 7.093 -4.887 1.00 83.75 178 ARG A O 1
ATOM 1484 N N . LEU A 1 179 ? 4.651 6.964 -6.093 1.00 88.81 179 LEU A N 1
ATOM 1485 C CA . LEU A 1 179 ? 4.472 5.517 -5.969 1.00 88.81 179 LEU A CA 1
ATOM 1486 C C . LEU A 1 179 ? 5.486 4.754 -6.835 1.00 88.81 179 LEU A C 1
ATOM 1488 O O . LEU A 1 179 ? 6.191 3.884 -6.332 1.00 88.81 179 LEU A O 1
ATOM 1492 N N . TRP A 1 180 ? 5.603 5.147 -8.105 1.00 88.31 180 TRP A N 1
ATOM 1493 C CA . TRP A 1 180 ? 6.623 4.675 -9.039 1.00 88.31 180 TRP A CA 1
ATOM 1494 C C . TRP A 1 180 ? 7.623 5.795 -9.328 1.00 88.31 180 TRP A C 1
ATOM 1496 O O . TRP A 1 180 ? 7.231 6.864 -9.805 1.00 88.31 180 TRP A O 1
ATOM 1506 N N . ASP A 1 181 ? 8.908 5.557 -9.071 1.00 86.50 181 ASP A N 1
ATOM 1507 C CA . ASP A 1 181 ? 9.979 6.443 -9.527 1.00 86.50 181 ASP A CA 1
ATOM 1508 C C . ASP A 1 181 ? 10.580 5.944 -10.848 1.00 86.50 181 ASP A C 1
ATOM 1510 O O . ASP A 1 181 ? 11.068 4.821 -10.940 1.00 86.50 181 ASP A O 1
ATOM 1514 N N . THR A 1 182 ? 10.538 6.794 -11.874 1.00 83.56 182 THR A N 1
ATOM 1515 C CA . THR A 1 182 ? 11.080 6.538 -13.220 1.00 83.56 182 THR A CA 1
ATOM 1516 C C . THR A 1 182 ? 12.381 7.293 -13.493 1.00 83.56 182 THR A C 1
ATOM 1518 O O . THR A 1 182 ? 12.901 7.260 -14.610 1.00 83.56 182 THR A O 1
ATOM 1521 N N . ARG A 1 183 ? 12.916 8.015 -12.499 1.00 82.19 183 ARG A N 1
ATOM 1522 C CA . ARG A 1 183 ? 14.210 8.695 -12.623 1.00 82.19 183 ARG A CA 1
ATOM 1523 C C . ARG A 1 183 ? 15.333 7.662 -12.678 1.00 82.19 183 ARG A C 1
ATOM 1525 O O . ARG A 1 183 ? 15.340 6.706 -11.909 1.00 82.19 183 ARG A O 1
ATOM 1532 N N . VAL A 1 184 ? 16.317 7.895 -13.547 1.00 79.31 184 VAL A N 1
ATOM 1533 C CA . VAL A 1 184 ? 17.567 7.125 -13.523 1.00 79.31 184 VAL A CA 1
ATOM 1534 C C . VAL A 1 184 ? 18.239 7.375 -12.167 1.00 79.31 184 VAL A C 1
ATOM 1536 O O . VAL A 1 184 ? 18.457 8.541 -11.819 1.00 79.31 184 VAL A O 1
ATOM 1539 N N . PRO A 1 185 ? 18.536 6.331 -11.377 1.00 79.00 185 PRO A N 1
ATOM 1540 C CA . PRO A 1 185 ? 19.116 6.519 -10.060 1.00 79.00 185 PRO A CA 1
ATOM 1541 C C . PRO A 1 185 ? 20.541 7.070 -10.159 1.00 79.00 185 PRO A C 1
ATOM 1543 O O . PRO A 1 185 ? 21.346 6.617 -10.972 1.00 79.00 185 PRO A O 1
ATOM 1546 N N . GLN A 1 186 ? 20.882 8.013 -9.280 1.00 73.12 186 GLN A N 1
ATOM 1547 C CA . GLN A 1 186 ? 22.276 8.415 -9.096 1.00 73.12 186 GLN A CA 1
ATOM 1548 C C . GLN A 1 186 ? 23.068 7.236 -8.514 1.00 73.12 186 GLN A C 1
ATOM 1550 O O . GLN A 1 186 ? 22.657 6.632 -7.519 1.00 73.12 186 GLN A O 1
ATOM 1555 N N . GLN A 1 187 ? 24.199 6.908 -9.140 1.00 61.88 187 GLN A N 1
ATOM 1556 C CA . GLN A 1 187 ? 25.073 5.820 -8.710 1.00 61.88 187 GLN A CA 1
ATOM 1557 C C . GLN A 1 187 ? 25.846 6.229 -7.449 1.00 61.88 187 GLN A C 1
ATOM 1559 O O . GLN A 1 187 ? 26.917 6.825 -7.520 1.00 61.88 187 GLN A O 1
ATOM 1564 N N . SER A 1 188 ? 25.290 5.909 -6.283 1.00 58.69 188 SER A N 1
ATOM 1565 C CA . SER A 1 188 ? 25.981 5.977 -4.993 1.00 58.69 188 SER A CA 1
ATOM 1566 C C . SER A 1 188 ? 25.951 4.617 -4.282 1.00 58.69 188 SER A C 1
ATOM 1568 O O . SER A 1 188 ? 25.304 3.676 -4.740 1.00 58.69 188 SER A O 1
ATOM 1570 N N . ILE A 1 189 ? 26.695 4.517 -3.176 1.00 48.88 189 ILE A N 1
ATOM 1571 C CA . ILE A 1 189 ? 27.270 3.297 -2.562 1.00 48.88 189 ILE A CA 1
ATOM 1572 C C . ILE A 1 189 ? 26.267 2.171 -2.201 1.00 48.88 189 ILE A C 1
ATOM 1574 O O . ILE A 1 189 ? 26.672 1.037 -1.960 1.00 48.88 189 ILE A O 1
ATOM 1578 N N . HIS A 1 190 ? 24.957 2.422 -2.242 1.00 58.62 190 HIS A N 1
ATOM 1579 C CA . HIS A 1 190 ? 23.922 1.380 -2.196 1.00 58.62 190 HIS A CA 1
ATOM 1580 C C . HIS A 1 190 ? 23.368 1.140 -3.601 1.00 58.62 190 HIS A C 1
ATOM 1582 O O . HIS A 1 190 ? 22.256 1.578 -3.926 1.00 58.62 190 HIS A O 1
ATOM 1588 N N . SER A 1 191 ? 24.207 0.510 -4.427 1.00 73.88 191 SER A N 1
ATOM 1589 C CA . SER A 1 191 ? 24.055 0.432 -5.876 1.00 73.88 191 SER A CA 1
ATOM 1590 C C . SER A 1 191 ? 22.709 -0.143 -6.305 1.00 73.88 191 SER A C 1
ATOM 1592 O O . SER A 1 191 ? 22.208 -1.141 -5.788 1.00 73.88 191 SER A O 1
ATOM 1594 N N . TRP A 1 192 ? 22.127 0.524 -7.294 1.00 87.25 192 TRP A N 1
ATOM 1595 C CA . TRP A 1 192 ? 21.006 -0.001 -8.046 1.00 87.25 192 TRP A CA 1
ATOM 1596 C C . TRP A 1 192 ? 21.526 -0.928 -9.139 1.00 87.25 192 TRP A C 1
ATOM 1598 O O . TRP A 1 192 ? 22.487 -0.591 -9.831 1.00 87.25 192 TRP A O 1
ATOM 1608 N N . THR A 1 193 ? 20.854 -2.056 -9.324 1.00 90.06 193 THR A N 1
ATOM 1609 C CA . THR A 1 193 ? 21.113 -2.990 -10.417 1.00 90.06 193 THR A CA 1
ATOM 1610 C C . THR A 1 193 ? 20.090 -2.745 -11.516 1.00 90.06 193 THR A C 1
ATOM 1612 O O . THR A 1 193 ? 18.890 -2.667 -11.247 1.00 90.06 193 THR A O 1
ATOM 1615 N N . PHE A 1 194 ? 20.561 -2.610 -12.753 1.00 89.94 194 PHE A N 1
ATOM 1616 C CA . PHE A 1 194 ? 19.695 -2.564 -13.925 1.00 89.94 194 PHE A CA 1
ATOM 1617 C C . PHE A 1 194 ? 19.384 -3.986 -14.391 1.00 89.94 194 PHE A C 1
ATOM 1619 O O . PHE A 1 194 ? 20.294 -4.806 -14.519 1.00 89.94 194 PHE A O 1
ATOM 1626 N N . LEU A 1 195 ? 18.109 -4.259 -14.640 1.00 87.12 195 LEU A N 1
ATOM 1627 C CA . LEU A 1 195 ? 17.628 -5.447 -15.330 1.00 87.12 195 LEU A CA 1
ATOM 1628 C C . LEU A 1 195 ? 17.004 -4.975 -16.659 1.00 87.12 195 LEU A C 1
ATOM 1630 O O . LEU A 1 195 ? 16.038 -4.205 -16.594 1.00 87.12 195 LEU A O 1
ATOM 1634 N N . PRO A 1 196 ? 17.588 -5.332 -17.818 1.00 81.88 196 PRO A N 1
ATOM 1635 C CA . PRO A 1 196 ? 16.999 -5.101 -19.138 1.00 81.88 196 PRO A CA 1
ATOM 1636 C C . PRO A 1 196 ? 15.937 -6.159 -19.490 1.00 81.88 196 PRO A C 1
ATOM 1638 O O . PRO A 1 196 ? 15.673 -7.037 -18.637 1.00 81.88 196 PRO A O 1
#

Radius of gyration: 18.48 Å; chains: 1; bounding box: 58×40×49 Å

Foldseek 3Di:
DDFPPLCLVVVPFAFAADPDPDDPPDPCVPPDPPDDLDDGGPDDPRVLVVVLQFLLQLLQLVLAAADPDPVGGGQFQDDPVCSVVGGLVQQLDLDDRGPKDWDADDDPCCQLPVVLCVSQNAQPDDQDQAPSLVVRPSNVSSVSRSVRGDRVSSVVVSVSCSVVSVSGNDAAPDDSHYRHDPDDDDADDRGIDMDD

pLDDT: mean 84.99, std 13.38, range [46.59, 97.25]

Secondary structure (DSSP, 8-state):
--------GGGT--PPPP-----TTS-GGGS---STT--STT--HHHHHHHHHHHHHHHHHHTPPBPSSTTS-BSBSS-HHHHHT--GGGTTSS---BSSEEE----HHIIIIIIHHHHSPPTT------BSGGG-HHHHHHHHHHHHS-HHHHHHHHHHHHHHHTT-S-----BTTBSS--SPPP--SSPPEEE-